Protein AF-A0A956KVX2-F1 (afdb_monomer)

Foldseek 3Di:
DDPWPFPPDPVVCVVVCCVVCVCLVVLADPDVPKDWDKDWTWTDDDLWIWIDIFTDIPNDTQPDPPPGTDTGSDDPVVVVVVVVVSVVVSSVSNVVDDDPDPDPDPDPDPPPPDPDPDDDPDDDDDVLLVVLVVLQVQLVVLQVVLVCQLVDDDDQDDDPPDDRDPDDSNVVSVVSNVVSVVSNVVSVVSVVVVVVVVVVVVPPPPPPPPPDDDDDDDDDDD

Structure (mmCIF, N/CA/C/O backbone):
data_AF-A0A956KVX2-F1
#
_entry.id   AF-A0A956KVX2-F1
#
loop_
_atom_site.group_PDB
_atom_site.id
_atom_site.type_symbol
_atom_site.label_atom_id
_atom_site.label_alt_id
_atom_site.label_comp_id
_atom_site.label_asym_id
_atom_site.label_entity_id
_atom_site.label_seq_id
_atom_site.pdbx_PDB_ins_code
_atom_site.Cartn_x
_atom_site.Cartn_y
_atom_site.Cartn_z
_atom_site.occupancy
_atom_site.B_iso_or_equiv
_atom_site.auth_seq_id
_atom_site.auth_comp_id
_atom_site.auth_asym_id
_atom_site.auth_atom_id
_atom_site.pdbx_PDB_model_num
ATOM 1 N N . MET A 1 1 ? 19.068 -19.370 -4.221 1.00 26.27 1 MET A N 1
ATOM 2 C CA . MET A 1 1 ? 18.718 -18.193 -3.394 1.00 26.27 1 MET A CA 1
ATOM 3 C C . MET A 1 1 ? 17.967 -17.215 -4.298 1.00 26.27 1 MET A C 1
ATOM 5 O O . MET A 1 1 ? 1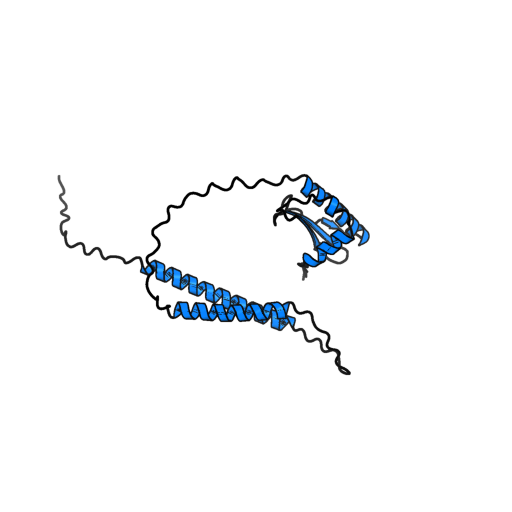8.599 -16.605 -5.148 1.00 26.27 1 MET A O 1
ATOM 9 N N . ARG A 1 2 ? 16.626 -17.160 -4.247 1.00 23.44 2 ARG A N 1
ATOM 10 C CA . ARG A 1 2 ? 15.837 -16.224 -5.073 1.00 23.44 2 ARG A CA 1
ATOM 11 C C . ARG A 1 2 ? 15.731 -14.899 -4.325 1.00 23.44 2 ARG A C 1
ATOM 13 O O . ARG A 1 2 ? 15.048 -14.824 -3.310 1.00 23.44 2 ARG A O 1
ATOM 20 N N . VAL A 1 3 ? 16.432 -13.879 -4.806 1.00 21.11 3 VAL A N 1
ATOM 21 C CA . VAL A 1 3 ? 16.272 -12.507 -4.319 1.00 21.11 3 VAL A CA 1
ATOM 22 C C . VAL A 1 3 ? 15.071 -11.915 -5.050 1.00 21.11 3 VAL A C 1
ATOM 24 O O . VAL A 1 3 ? 15.194 -11.411 -6.159 1.00 21.11 3 VAL A O 1
ATOM 27 N N . SER A 1 4 ? 13.890 -12.024 -4.445 1.00 23.20 4 SER A N 1
ATOM 28 C CA . SER A 1 4 ? 12.735 -11.224 -4.848 1.00 23.20 4 SER A CA 1
ATOM 29 C C . SER A 1 4 ? 12.954 -9.810 -4.306 1.00 23.20 4 SER A C 1
ATOM 31 O O . SER A 1 4 ? 12.847 -9.571 -3.105 1.00 23.20 4 SER A O 1
ATOM 33 N N . LYS A 1 5 ? 13.356 -8.878 -5.175 1.00 28.38 5 LYS A N 1
ATOM 34 C CA . LYS A 1 5 ? 13.262 -7.445 -4.881 1.00 28.38 5 LYS A CA 1
ATOM 35 C C . LYS A 1 5 ? 11.868 -6.991 -5.292 1.00 28.38 5 LYS A C 1
ATOM 37 O O . LYS A 1 5 ? 11.649 -6.639 -6.444 1.00 28.38 5 LYS A O 1
ATOM 42 N N . THR A 1 6 ? 10.933 -6.996 -4.353 1.00 34.12 6 THR A N 1
ATOM 43 C CA . THR A 1 6 ? 9.681 -6.256 -4.516 1.00 34.12 6 THR A CA 1
ATOM 44 C C . THR A 1 6 ? 10.021 -4.775 -4.369 1.00 34.12 6 THR A C 1
ATOM 46 O O . THR A 1 6 ? 10.309 -4.305 -3.268 1.00 34.12 6 THR A O 1
ATOM 49 N N . VAL A 1 7 ? 10.086 -4.042 -5.479 1.00 35.59 7 VAL A N 1
ATOM 50 C CA . VAL A 1 7 ? 10.262 -2.584 -5.454 1.00 35.59 7 VAL A CA 1
ATOM 51 C C . VAL A 1 7 ? 8.895 -1.973 -5.151 1.00 35.59 7 VAL A C 1
ATOM 53 O O . VAL A 1 7 ? 8.054 -1.833 -6.027 1.00 35.59 7 VAL A O 1
ATOM 56 N N . VAL A 1 8 ? 8.655 -1.683 -3.872 1.00 39.09 8 VAL A N 1
ATOM 57 C CA . VAL A 1 8 ? 7.405 -1.107 -3.352 1.00 39.09 8 VAL A CA 1
ATOM 58 C C . VAL A 1 8 ? 7.581 0.405 -3.207 1.00 39.09 8 VAL A C 1
ATOM 60 O O . VAL A 1 8 ? 7.759 0.908 -2.103 1.00 39.09 8 VAL A O 1
ATOM 63 N N . GLN A 1 9 ? 7.619 1.139 -4.318 1.00 42.28 9 GLN A N 1
ATOM 64 C CA . GLN A 1 9 ? 7.484 2.602 -4.289 1.00 42.28 9 GLN A CA 1
ATOM 65 C C . GLN A 1 9 ? 6.485 3.036 -5.370 1.00 42.28 9 GLN A C 1
ATOM 67 O O . GLN A 1 9 ? 6.898 3.313 -6.494 1.00 42.28 9 GLN A O 1
ATOM 72 N N . PRO A 1 10 ? 5.173 3.059 -5.062 1.00 43.44 10 PRO A N 1
ATOM 73 C CA . PRO A 1 10 ? 4.135 3.466 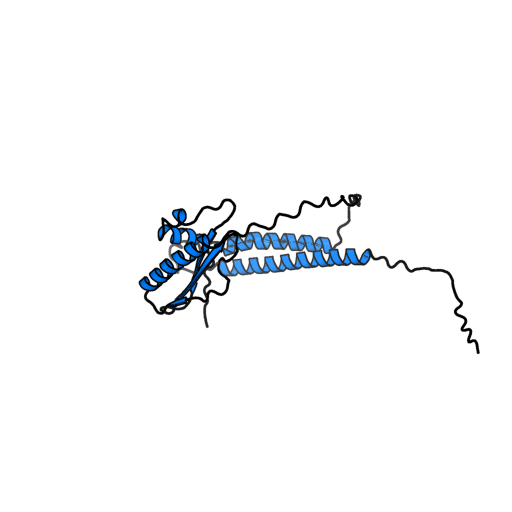-6.016 1.00 43.44 10 PRO A CA 1
ATOM 74 C C . PRO A 1 10 ? 4.292 4.926 -6.481 1.00 43.44 10 PRO A C 1
ATOM 76 O O . PRO A 1 10 ? 3.953 5.252 -7.615 1.00 43.44 10 PRO A O 1
ATOM 79 N N . GLU A 1 11 ? 4.901 5.782 -5.656 1.00 41.72 11 GLU A N 1
ATOM 80 C CA . GLU A 1 11 ? 5.115 7.208 -5.947 1.00 41.72 11 GLU A CA 1
ATOM 81 C C . GLU A 1 11 ? 6.092 7.458 -7.111 1.00 41.72 11 GLU A C 1
ATOM 83 O O . GLU A 1 11 ? 5.953 8.441 -7.834 1.00 41.72 11 GLU A O 1
ATOM 88 N N . LEU A 1 12 ? 7.049 6.551 -7.351 1.00 43.72 12 LEU A N 1
ATOM 89 C CA . LEU A 1 12 ? 8.013 6.671 -8.456 1.00 43.72 12 LEU A CA 1
ATOM 90 C C . LEU A 1 12 ? 7.426 6.272 -9.821 1.00 43.72 12 LEU A C 1
ATOM 92 O O . LEU A 1 12 ? 7.989 6.639 -10.850 1.00 43.72 12 LEU A O 1
ATOM 96 N N . TYR A 1 13 ? 6.306 5.542 -9.854 1.00 50.81 13 TYR A N 1
ATOM 97 C CA . TYR A 1 13 ? 5.732 4.999 -11.094 1.00 50.81 13 TYR A CA 1
ATOM 98 C C . TYR A 1 13 ? 4.555 5.798 -11.652 1.00 50.81 13 TYR A C 1
ATOM 100 O O . TYR A 1 13 ? 4.308 5.716 -12.856 1.00 50.81 13 TYR A O 1
ATOM 108 N N . ALA A 1 14 ? 3.877 6.609 -10.832 1.00 54.84 14 ALA A N 1
ATOM 109 C CA . ALA A 1 14 ? 2.831 7.512 -11.321 1.00 54.84 14 ALA A CA 1
ATOM 110 C C . ALA A 1 14 ? 3.366 8.442 -12.430 1.00 54.84 14 ALA A C 1
ATOM 112 O O . ALA A 1 14 ? 2.695 8.656 -13.437 1.00 54.84 14 ALA A O 1
ATOM 113 N N . GLY A 1 15 ? 4.615 8.905 -12.292 1.00 59.72 15 GLY A N 1
ATOM 114 C CA . GLY A 1 15 ? 5.295 9.703 -13.315 1.00 59.72 15 GLY A CA 1
ATOM 115 C C . GLY A 1 15 ? 5.615 8.924 -14.595 1.00 59.72 15 GLY A C 1
ATOM 116 O O . GLY A 1 15 ? 5.341 9.417 -15.681 1.00 59.72 15 GLY A O 1
ATOM 117 N N . TRP A 1 16 ? 6.134 7.695 -14.489 1.00 73.31 16 TRP A N 1
ATOM 118 C CA . TRP A 1 16 ? 6.576 6.919 -15.659 1.00 73.31 16 TRP A CA 1
ATOM 119 C C . TRP A 1 16 ? 5.420 6.495 -16.572 1.00 73.31 16 TRP A C 1
ATOM 121 O O . TRP A 1 16 ? 5.526 6.592 -17.794 1.00 73.31 16 TRP A O 1
ATOM 131 N N . VAL A 1 17 ? 4.299 6.048 -15.993 1.00 70.19 17 VAL A N 1
ATOM 132 C CA . VAL A 1 17 ? 3.120 5.675 -16.791 1.00 70.19 17 VAL A CA 1
ATOM 133 C C . VAL A 1 17 ? 2.556 6.904 -17.503 1.00 70.19 17 VAL A C 1
ATOM 135 O O . VAL A 1 17 ? 2.206 6.809 -18.676 1.00 70.19 17 VAL A O 1
ATOM 138 N N . HIS A 1 18 ? 2.519 8.058 -16.831 1.00 70.75 18 HIS A N 1
ATOM 139 C CA . HIS A 1 18 ? 2.050 9.309 -17.424 1.00 70.75 18 HIS A CA 1
ATOM 140 C C . HIS A 1 18 ? 2.995 9.833 -18.517 1.00 70.75 18 HIS A C 1
ATOM 142 O O . HIS A 1 18 ? 2.535 10.288 -19.557 1.00 70.75 18 HIS A O 1
ATOM 148 N N . GLU A 1 19 ? 4.312 9.715 -18.331 1.00 76.06 19 GLU A N 1
ATOM 149 C CA . GLU A 1 19 ? 5.314 10.109 -19.328 1.00 76.06 19 GLU A CA 1
ATOM 150 C C . GLU A 1 19 ? 5.229 9.247 -20.596 1.00 76.06 19 GLU A C 1
ATOM 152 O O . GLU A 1 19 ? 5.307 9.758 -21.712 1.00 76.06 19 GLU A O 1
ATOM 157 N N . ARG A 1 20 ? 5.025 7.935 -20.431 1.00 77.44 20 ARG A N 1
ATOM 158 C CA . ARG A 1 20 ? 4.925 6.986 -21.546 1.00 77.44 20 ARG A CA 1
ATOM 159 C C . ARG A 1 20 ? 3.556 7.014 -22.231 1.00 77.44 20 ARG A C 1
ATOM 161 O O . ARG A 1 20 ? 3.473 6.810 -23.438 1.00 77.44 20 ARG A O 1
ATOM 168 N N . ASN A 1 21 ? 2.496 7.276 -21.470 1.00 78.00 21 ASN A N 1
ATOM 169 C CA . ASN A 1 21 ? 1.118 7.349 -21.945 1.00 78.00 21 ASN A CA 1
ATOM 170 C C . ASN A 1 21 ? 0.475 8.676 -21.504 1.00 78.00 21 ASN A C 1
ATOM 172 O O . ASN A 1 21 ? -0.376 8.680 -20.611 1.00 78.00 21 ASN A O 1
ATOM 176 N N . PRO A 1 22 ? 0.827 9.812 -22.135 1.00 80.44 22 PRO A N 1
ATOM 177 C CA . PRO A 1 22 ? 0.327 11.128 -21.722 1.00 80.44 22 PRO A CA 1
ATOM 178 C C . PRO A 1 22 ? -1.198 11.250 -21.844 1.00 80.44 22 PRO A C 1
ATOM 180 O O . PRO A 1 22 ? -1.835 11.970 -21.081 1.00 80.44 22 PRO A O 1
ATOM 183 N N . THR A 1 23 ? -1.807 10.484 -22.751 1.00 82.75 23 THR A N 1
ATOM 184 C CA . THR A 1 23 ? -3.261 10.450 -22.967 1.00 82.75 23 THR A CA 1
ATOM 185 C C . THR A 1 23 ? -4.007 9.572 -21.961 1.00 82.75 23 THR A C 1
ATOM 187 O O . THR A 1 23 ? -5.235 9.494 -22.007 1.00 82.75 23 THR A O 1
ATOM 190 N N . ILE A 1 24 ? -3.316 8.901 -21.029 1.00 80.56 24 ILE A N 1
ATOM 191 C CA . ILE A 1 24 ? -3.977 7.998 -20.077 1.00 80.56 24 ILE A CA 1
ATOM 192 C C . ILE A 1 24 ? -4.950 8.744 -19.156 1.00 80.56 24 ILE A C 1
ATOM 194 O O . ILE A 1 24 ? -6.005 8.204 -18.830 1.00 80.56 24 ILE A O 1
ATOM 198 N N . GLY A 1 25 ? -4.642 10.001 -18.814 1.00 77.62 25 GLY A N 1
ATOM 199 C CA . GLY A 1 25 ? -5.525 10.867 -18.027 1.00 77.62 25 GLY A CA 1
ATOM 200 C C . GLY A 1 25 ? -6.819 11.225 -18.761 1.00 77.62 25 GLY A C 1
ATOM 201 O O . GLY A 1 25 ? -7.869 11.302 -18.143 1.00 77.62 25 GLY A O 1
ATOM 202 N N . GLU A 1 26 ? -6.781 11.353 -20.090 1.00 83.19 26 GLU A N 1
ATOM 203 C CA . GLU A 1 26 ? -7.987 11.571 -20.905 1.00 83.19 26 GLU A CA 1
ATOM 204 C C . GLU A 1 26 ? -8.827 10.293 -21.028 1.00 83.19 26 GLU A C 1
ATOM 206 O O . GLU A 1 26 ? -10.038 10.334 -21.252 1.00 83.19 26 GLU A O 1
ATOM 211 N N . ARG A 1 27 ? -8.177 9.128 -20.914 1.00 80.75 27 ARG A N 1
ATOM 212 C CA . ARG A 1 27 ? -8.821 7.824 -21.079 1.00 80.75 27 ARG A CA 1
ATOM 213 C C . ARG A 1 27 ? -9.436 7.293 -19.788 1.00 80.75 27 ARG A C 1
ATOM 215 O O . ARG A 1 27 ? -10.416 6.546 -19.877 1.00 80.75 27 ARG A O 1
ATOM 222 N N . LEU A 1 28 ? -8.889 7.632 -18.629 1.00 79.06 28 LEU A N 1
ATOM 223 C CA . LEU A 1 28 ? -9.437 7.234 -17.337 1.00 79.06 28 LEU A CA 1
ATOM 224 C C . LEU A 1 28 ? -10.449 8.288 -16.873 1.00 79.06 28 LEU A C 1
ATOM 226 O O . LEU A 1 28 ? -10.068 9.436 -16.670 1.00 79.06 28 LEU A O 1
ATOM 230 N N . PRO A 1 29 ? -11.738 7.940 -16.714 1.00 70.56 29 PRO A N 1
ATOM 231 C CA . PRO A 1 29 ? -12.708 8.898 -16.210 1.00 70.56 29 PRO A CA 1
ATOM 232 C C . PRO A 1 29 ? -12.352 9.272 -14.767 1.00 70.56 29 PRO A C 1
ATOM 234 O O . PRO A 1 29 ? -12.320 8.402 -13.894 1.00 70.56 29 PRO A O 1
ATOM 237 N N . GLU A 1 30 ? -12.121 10.562 -14.510 1.00 74.06 30 GLU A N 1
ATOM 238 C CA . GLU A 1 30 ? -12.069 11.084 -13.146 1.00 74.06 30 GLU A CA 1
ATOM 239 C C . GLU A 1 30 ? -13.435 10.854 -12.494 1.00 74.06 30 GLU A C 1
ATOM 241 O O . GLU A 1 30 ? -14.439 11.485 -12.834 1.00 74.06 30 GLU A O 1
ATOM 246 N N . LEU A 1 31 ? -13.488 9.891 -11.581 1.00 72.12 31 LEU A N 1
ATOM 247 C CA . LEU A 1 31 ? -14.678 9.584 -10.806 1.00 72.12 31 LEU A CA 1
ATOM 248 C C . LEU A 1 31 ? -14.524 10.286 -9.452 1.00 72.12 31 LEU A C 1
ATOM 250 O O . LEU A 1 31 ? -13.653 9.907 -8.670 1.00 72.12 31 LEU A O 1
ATOM 254 N N . PRO A 1 32 ? -15.312 11.337 -9.162 1.00 71.69 32 PRO A N 1
ATOM 255 C CA . PRO A 1 32 ? -15.149 12.103 -7.935 1.00 71.69 32 PRO A CA 1
ATOM 256 C C . PRO A 1 32 ? -15.346 11.202 -6.714 1.00 71.69 32 PRO A C 1
ATOM 258 O O . PRO A 1 32 ? -16.362 10.521 -6.592 1.00 71.69 32 PRO A O 1
ATOM 261 N N . GLY A 1 33 ? -14.363 11.213 -5.812 1.00 72.19 33 GLY A N 1
ATOM 262 C CA . GLY A 1 33 ? -14.351 10.364 -4.619 1.00 72.19 33 GLY A CA 1
ATOM 263 C C . GLY A 1 33 ? -13.835 8.942 -4.843 1.00 72.19 33 GLY A C 1
ATOM 264 O O . GLY A 1 33 ? -13.884 8.161 -3.897 1.00 72.19 33 GLY A O 1
ATOM 265 N N . HIS A 1 34 ? -13.335 8.624 -6.042 1.00 71.06 34 HIS A N 1
ATOM 266 C CA . HIS A 1 34 ? -12.742 7.329 -6.351 1.00 71.06 34 HIS A CA 1
ATOM 267 C C . HIS A 1 34 ? -11.307 7.477 -6.861 1.00 71.06 34 HIS A C 1
ATOM 269 O O . HIS A 1 34 ? -11.074 8.063 -7.919 1.00 71.06 34 HIS A O 1
ATOM 275 N N . GLU A 1 35 ? -10.341 6.916 -6.139 1.00 79.06 35 GLU A N 1
ATOM 276 C CA . GLU A 1 35 ? -8.947 6.883 -6.587 1.00 79.06 35 GLU A CA 1
ATOM 277 C C . GLU A 1 35 ? -8.733 5.670 -7.504 1.00 79.06 35 GLU A C 1
ATOM 279 O O . GLU A 1 35 ? -9.142 4.551 -7.184 1.00 79.06 35 GLU A O 1
ATOM 284 N N . GLN A 1 36 ? -8.119 5.886 -8.671 1.00 80.75 36 GLN A N 1
ATOM 285 C CA . GLN A 1 36 ? -7.845 4.833 -9.652 1.00 80.75 36 GLN A CA 1
ATOM 286 C C . GLN A 1 36 ? -6.382 4.845 -10.057 1.00 80.75 36 GLN A C 1
ATOM 288 O O . GLN A 1 36 ? -5.829 5.895 -10.381 1.00 80.75 36 GLN A O 1
ATOM 293 N N . TRP A 1 37 ? -5.763 3.668 -10.087 1.00 82.81 37 TRP A N 1
ATOM 294 C CA . TRP A 1 37 ? -4.395 3.520 -10.564 1.00 82.81 37 TRP A CA 1
ATOM 295 C C . TRP A 1 37 ? -4.151 2.139 -11.160 1.00 82.81 37 TRP A C 1
ATOM 297 O O . TRP A 1 37 ? -4.857 1.166 -10.895 1.00 82.81 37 TRP A O 1
ATOM 307 N N . ILE A 1 38 ? -3.112 2.057 -11.984 1.00 85.56 38 ILE A N 1
ATOM 308 C CA . ILE A 1 38 ? -2.635 0.807 -12.567 1.00 85.56 38 ILE A CA 1
ATOM 309 C C . ILE A 1 38 ? -1.298 0.494 -11.906 1.00 85.56 38 ILE A C 1
ATOM 311 O O . ILE A 1 38 ? -0.360 1.285 -11.971 1.00 85.56 38 ILE A O 1
ATOM 315 N N . SER A 1 39 ? -1.218 -0.658 -11.246 1.00 86.06 39 SER A N 1
ATOM 316 C CA . SER A 1 39 ? 0.016 -1.142 -10.633 1.00 86.06 39 SER A CA 1
ATOM 317 C C . SER A 1 39 ? 0.703 -2.113 -11.582 1.00 86.06 39 SER A C 1
ATOM 319 O O . SER A 1 39 ? 0.112 -3.115 -11.985 1.00 86.06 39 SER A O 1
ATOM 321 N N . VAL A 1 40 ? 1.950 -1.810 -11.937 1.00 88.62 40 VAL A N 1
ATOM 322 C CA . VAL A 1 40 ? 2.796 -2.656 -12.783 1.00 88.62 40 VAL A CA 1
ATOM 323 C C . VAL A 1 40 ? 3.935 -3.197 -11.929 1.00 88.62 40 VAL A C 1
ATOM 325 O O . VAL A 1 40 ? 4.774 -2.446 -11.437 1.00 88.62 40 VAL A O 1
ATOM 328 N N . VAL A 1 41 ? 3.973 -4.514 -11.749 1.00 88.94 41 VAL A N 1
ATOM 329 C CA . VAL A 1 41 ? 5.024 -5.210 -11.004 1.00 88.94 41 VAL A CA 1
ATOM 330 C C . VAL A 1 41 ? 5.837 -6.048 -11.977 1.00 88.94 41 VAL A C 1
ATOM 332 O O . VAL A 1 41 ? 5.324 -7.005 -12.554 1.00 88.94 41 VAL A O 1
ATOM 335 N N . ILE A 1 42 ? 7.114 -5.705 -12.129 1.00 89.38 42 ILE A N 1
ATOM 336 C CA . ILE A 1 42 ? 8.071 -6.458 -12.943 1.00 89.38 42 ILE A CA 1
ATOM 337 C C . ILE A 1 42 ? 8.996 -7.224 -11.995 1.00 89.38 42 ILE A C 1
ATOM 339 O O . ILE A 1 42 ? 9.701 -6.632 -11.178 1.00 89.38 42 ILE A O 1
ATOM 343 N N . GLY A 1 43 ? 8.975 -8.548 -12.085 1.00 88.94 43 GLY A N 1
ATOM 344 C CA . GLY A 1 43 ? 9.873 -9.452 -11.375 1.00 88.94 43 GLY A CA 1
ATOM 345 C C . GLY A 1 43 ? 10.645 -10.353 -12.337 1.00 88.94 43 GLY A C 1
ATOM 346 O O . GLY A 1 43 ? 10.528 -10.223 -13.552 1.00 88.94 43 GLY A O 1
ATOM 347 N N . GLY A 1 44 ? 11.415 -11.290 -11.780 1.00 88.44 44 GLY A N 1
ATOM 348 C CA . GLY A 1 44 ? 12.166 -12.286 -12.553 1.00 88.44 44 GLY A CA 1
ATOM 349 C C . GLY A 1 44 ? 13.681 -12.062 -12.572 1.00 88.44 44 GLY A C 1
ATOM 350 O O . GLY A 1 44 ? 14.224 -11.379 -11.698 1.00 88.44 44 GLY A O 1
ATOM 351 N N . SER A 1 45 ? 14.368 -12.692 -13.525 1.00 83.31 45 SER A N 1
ATOM 352 C CA . SER A 1 45 ? 15.814 -12.549 -13.758 1.00 83.31 45 SER A CA 1
ATOM 353 C C . SER A 1 45 ? 16.103 -11.948 -15.133 1.00 83.31 45 SER A C 1
ATOM 355 O O . SER A 1 45 ? 15.195 -11.711 -15.921 1.00 83.31 45 SER A O 1
ATOM 357 N N . VAL A 1 46 ? 17.376 -11.670 -15.423 1.00 79.12 46 VAL A N 1
ATOM 358 C CA . VAL A 1 46 ? 17.799 -11.168 -16.738 1.00 79.12 46 VAL A CA 1
ATOM 359 C C . VAL A 1 46 ? 17.333 -12.162 -17.814 1.00 79.12 46 VAL A C 1
ATOM 361 O O . VAL A 1 46 ? 17.694 -13.334 -17.734 1.00 79.12 46 VAL A O 1
ATOM 364 N N . TYR A 1 47 ? 16.518 -11.690 -18.764 1.00 76.38 47 TYR A N 1
ATOM 365 C CA . TYR A 1 47 ? 15.860 -12.474 -19.828 1.00 76.38 47 TYR A CA 1
ATOM 366 C C . TYR A 1 47 ? 14.746 -13.457 -19.406 1.00 76.38 47 TYR A C 1
ATOM 368 O O . TYR A 1 47 ? 14.248 -14.188 -20.253 1.00 76.38 47 TYR A O 1
ATOM 376 N N . ASP A 1 48 ? 14.313 -13.459 -18.143 1.00 84.88 48 ASP A N 1
ATOM 377 C CA . ASP A 1 48 ? 13.116 -14.184 -17.675 1.00 84.88 48 ASP A CA 1
ATOM 378 C C . ASP A 1 48 ? 12.275 -13.204 -16.860 1.00 84.88 48 ASP A C 1
ATOM 380 O O . ASP A 1 48 ? 12.345 -13.166 -15.626 1.00 84.88 48 ASP A O 1
ATOM 384 N N . TYR A 1 49 ? 11.563 -12.327 -17.569 1.00 86.38 49 TYR A N 1
ATOM 385 C CA . TYR A 1 49 ? 10.741 -11.299 -16.950 1.00 86.38 49 TYR A CA 1
ATOM 386 C C . TYR A 1 49 ? 9.366 -11.858 -16.611 1.00 86.38 49 TYR A C 1
ATOM 388 O O . TYR A 1 49 ? 8.756 -12.597 -17.378 1.00 86.38 49 TYR A O 1
ATOM 396 N N . ARG A 1 50 ? 8.843 -11.453 -15.457 1.00 91.06 50 ARG A N 1
ATOM 397 C CA . ARG A 1 50 ? 7.472 -11.737 -15.039 1.00 91.06 50 ARG A CA 1
ATOM 398 C C . ARG A 1 50 ? 6.769 -10.430 -14.772 1.00 91.06 50 ARG A C 1
ATOM 400 O O . ARG A 1 50 ? 7.123 -9.729 -13.825 1.00 91.06 50 ARG A O 1
ATOM 407 N N . VAL A 1 51 ? 5.790 -10.110 -15.600 1.00 90.38 51 VAL A N 1
ATOM 408 C CA . VAL A 1 51 ? 5.043 -8.859 -15.500 1.00 90.38 51 VAL A CA 1
ATOM 409 C C . VAL A 1 51 ? 3.659 -9.151 -14.954 1.00 90.38 51 VAL A C 1
ATOM 411 O O . VAL A 1 51 ? 2.962 -10.032 -15.448 1.00 90.38 51 VAL A O 1
ATOM 414 N N . ARG A 1 52 ? 3.250 -8.401 -13.935 1.00 91.25 52 ARG A N 1
ATOM 415 C CA . ARG A 1 52 ? 1.883 -8.416 -13.420 1.00 91.25 52 ARG A CA 1
ATOM 416 C C . ARG A 1 52 ? 1.333 -7.001 -13.438 1.00 91.25 52 ARG A C 1
ATOM 418 O O . ARG A 1 52 ? 1.915 -6.116 -12.815 1.00 91.25 52 ARG A O 1
ATOM 425 N N . ILE A 1 53 ? 0.225 -6.809 -14.142 1.00 90.31 53 ILE A N 1
ATOM 426 C CA . ILE A 1 53 ? -0.441 -5.515 -14.296 1.00 90.31 53 ILE A CA 1
ATOM 427 C C . ILE A 1 53 ? -1.818 -5.646 -13.674 1.00 90.31 53 ILE A C 1
ATOM 429 O O . ILE A 1 53 ? -2.620 -6.451 -14.126 1.00 90.31 53 ILE A O 1
ATOM 433 N N . THR A 1 54 ? -2.080 -4.869 -12.632 1.00 90.69 54 THR A N 1
ATOM 434 C CA . THR A 1 54 ? -3.345 -4.908 -11.896 1.00 90.69 54 THR A CA 1
ATOM 435 C C . THR A 1 54 ? -4.003 -3.541 -11.928 1.00 90.69 54 THR A C 1
ATOM 437 O O . THR A 1 54 ? -3.376 -2.545 -11.559 1.00 90.69 54 THR A O 1
ATOM 440 N N . ALA A 1 55 ? -5.271 -3.505 -12.327 1.00 89.94 55 ALA A N 1
ATOM 441 C CA . ALA A 1 55 ? -6.134 -2.344 -12.171 1.00 89.94 55 ALA A CA 1
ATOM 442 C C . ALA A 1 55 ? -6.607 -2.231 -10.714 1.00 89.94 55 ALA A C 1
ATOM 444 O O . ALA A 1 55 ? -7.082 -3.214 -10.145 1.00 89.94 55 ALA A O 1
ATOM 445 N N . VAL A 1 56 ? -6.498 -1.046 -10.116 1.00 87.56 56 VAL A N 1
ATOM 446 C CA . VAL A 1 56 ? -6.935 -0.780 -8.741 1.00 87.56 56 VAL A CA 1
ATOM 447 C C . VAL A 1 56 ? -7.899 0.403 -8.723 1.00 87.56 56 VAL A C 1
ATOM 449 O O . VAL A 1 56 ? -7.682 1.404 -9.409 1.00 87.56 56 VAL A O 1
ATOM 452 N N . ARG A 1 57 ? -8.975 0.270 -7.946 1.00 87.31 57 ARG A N 1
ATOM 453 C CA . ARG A 1 57 ? -9.970 1.309 -7.668 1.00 87.31 57 ARG A CA 1
ATOM 454 C C . ARG A 1 57 ? -10.317 1.261 -6.186 1.00 87.31 57 ARG A C 1
ATOM 456 O O . ARG A 1 57 ? -10.698 0.197 -5.708 1.00 87.31 57 ARG A O 1
ATOM 463 N N . ASP A 1 58 ? -10.209 2.388 -5.489 1.00 88.06 58 ASP A N 1
ATOM 464 C CA . ASP A 1 58 ? -10.532 2.506 -4.055 1.00 88.06 58 ASP A CA 1
ATOM 465 C C . ASP A 1 58 ? -9.821 1.443 -3.197 1.00 88.06 58 ASP A C 1
ATOM 467 O O . ASP A 1 58 ? -10.450 0.732 -2.413 1.00 88.06 58 ASP A O 1
ATOM 471 N N . ASP A 1 59 ? -8.515 1.260 -3.423 1.00 85.56 59 ASP A N 1
ATOM 472 C CA . ASP A 1 59 ? -7.676 0.220 -2.800 1.00 85.56 59 ASP A CA 1
ATOM 473 C C . ASP A 1 59 ? -8.074 -1.241 -3.110 1.00 85.56 59 ASP A C 1
ATOM 475 O O . ASP A 1 59 ? -7.455 -2.181 -2.602 1.00 85.56 59 ASP A O 1
ATOM 479 N N . ALA A 1 60 ? -9.060 -1.471 -3.982 1.00 87.06 60 ALA A N 1
ATOM 480 C CA . ALA A 1 60 ? -9.509 -2.798 -4.390 1.00 87.06 60 ALA A CA 1
ATOM 481 C C . ALA A 1 60 ? -9.060 -3.150 -5.817 1.00 87.06 60 ALA A C 1
ATOM 483 O O . ALA A 1 60 ? -9.138 -2.344 -6.745 1.00 87.06 60 ALA A O 1
ATOM 484 N N . VAL A 1 61 ? -8.609 -4.393 -6.014 1.00 88.62 61 VAL A N 1
ATOM 485 C CA . VAL A 1 61 ? -8.207 -4.897 -7.336 1.00 88.62 61 VAL A CA 1
ATOM 486 C C . VAL A 1 61 ? -9.441 -5.165 -8.197 1.00 88.62 61 VAL A C 1
ATOM 488 O O . VAL A 1 61 ? -10.336 -5.921 -7.816 1.00 88.62 61 VAL A O 1
ATOM 491 N N . VAL A 1 62 ? -9.469 -4.565 -9.385 1.00 88.12 62 VAL A N 1
ATOM 492 C CA . VAL A 1 62 ? -10.551 -4.684 -10.363 1.00 88.12 62 VAL A CA 1
ATOM 493 C C . VAL A 1 62 ? -10.217 -5.807 -11.348 1.00 88.12 62 VAL A C 1
ATOM 495 O O . VAL A 1 62 ? -9.256 -5.708 -12.108 1.00 88.12 62 VAL A O 1
ATOM 498 N N . GLY A 1 63 ? -11.018 -6.877 -11.349 1.00 81.19 63 GLY A N 1
ATOM 499 C CA . GLY A 1 63 ? -10.831 -8.031 -12.244 1.00 81.19 63 GLY A CA 1
ATOM 500 C C . GLY A 1 63 ? -10.293 -9.309 -11.587 1.00 81.19 63 GLY A C 1
ATOM 501 O O . GLY A 1 63 ? -10.009 -10.265 -12.297 1.00 81.19 63 GLY A O 1
ATOM 502 N N . GLY A 1 64 ? -10.215 -9.360 -10.251 1.00 75.00 64 GLY A N 1
ATOM 503 C CA . GLY A 1 64 ? -9.775 -10.543 -9.499 1.00 75.00 64 GLY A CA 1
ATOM 504 C C . GLY A 1 64 ? -8.288 -10.512 -9.127 1.00 75.00 64 GLY A C 1
ATOM 505 O O . GLY A 1 64 ? -7.487 -9.820 -9.745 1.00 75.00 64 GLY A O 1
ATOM 506 N N . LEU A 1 65 ? -7.926 -11.237 -8.064 1.00 68.50 65 LEU A N 1
ATOM 507 C CA . LEU A 1 65 ? -6.558 -11.278 -7.517 1.00 68.50 65 LEU A CA 1
ATOM 508 C C . LEU A 1 65 ? -5.654 -12.307 -8.218 1.00 68.50 65 LEU A C 1
ATOM 510 O O . LEU A 1 65 ? -4.441 -12.295 -8.003 1.00 68.50 65 LEU A O 1
ATOM 514 N N . ASP A 1 66 ? -6.243 -13.166 -9.052 1.00 68.69 66 ASP A N 1
ATOM 515 C CA . ASP A 1 66 ? -5.608 -14.366 -9.603 1.00 68.69 66 ASP A CA 1
ATOM 516 C C . ASP A 1 66 ? -4.994 -14.153 -10.996 1.00 68.69 66 ASP A C 1
ATOM 518 O O . ASP A 1 66 ? -4.716 -15.119 -11.704 1.00 68.69 66 ASP A O 1
ATOM 522 N N . GLU A 1 67 ? -4.756 -12.905 -11.412 1.00 76.44 67 GLU A N 1
ATOM 523 C CA . GLU A 1 67 ? -3.961 -12.655 -12.617 1.00 76.44 67 GLU A CA 1
ATOM 524 C C . GLU A 1 67 ? -2.509 -13.079 -12.360 1.00 76.44 67 GLU A C 1
ATOM 526 O O . GLU A 1 67 ? -1.705 -12.368 -11.740 1.00 76.44 67 GLU A O 1
ATOM 531 N N . GLU A 1 68 ? -2.193 -14.297 -12.805 1.00 85.88 68 GLU A N 1
ATOM 532 C CA . GLU A 1 68 ? -0.839 -14.828 -12.818 1.00 85.88 68 GLU A CA 1
ATOM 533 C C . GLU A 1 68 ? 0.079 -13.892 -13.607 1.00 85.88 68 GLU A C 1
ATOM 535 O O . GLU A 1 68 ? -0.296 -13.309 -14.624 1.00 85.88 68 GLU A O 1
ATOM 540 N N . ALA A 1 69 ? 1.311 -13.731 -13.124 1.00 87.62 69 ALA A N 1
ATOM 541 C CA . ALA A 1 69 ? 2.288 -12.908 -13.818 1.00 87.62 69 ALA A CA 1
ATOM 542 C C . ALA A 1 69 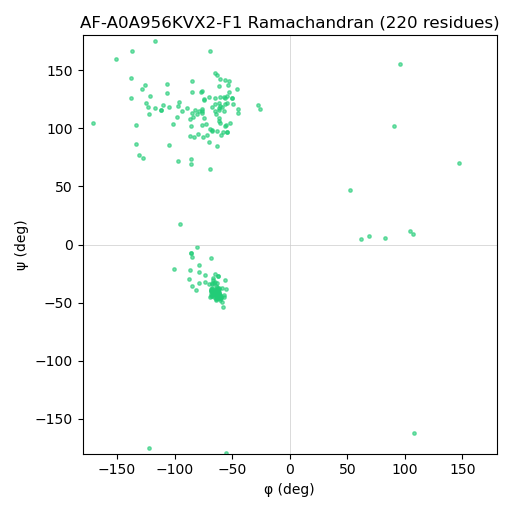? 2.628 -13.536 -15.177 1.00 87.62 69 ALA A C 1
ATOM 544 O O . ALA A 1 69 ? 3.074 -14.685 -15.236 1.00 87.62 69 ALA A O 1
ATOM 545 N N . THR A 1 70 ? 2.486 -12.761 -16.249 1.00 90.50 70 THR A N 1
ATOM 546 C CA . THR A 1 70 ? 2.851 -13.175 -17.602 1.00 90.50 70 THR A CA 1
ATOM 547 C C . THR A 1 70 ? 4.365 -13.330 -17.679 1.00 90.50 70 THR A C 1
ATOM 549 O O . THR A 1 70 ? 5.109 -12.369 -17.459 1.00 90.50 70 THR A O 1
ATOM 552 N N . ALA A 1 71 ? 4.826 -14.549 -17.961 1.00 90.25 71 ALA A N 1
ATOM 553 C CA . ALA A 1 71 ? 6.230 -14.818 -18.237 1.00 90.25 71 ALA A CA 1
ATOM 554 C C . ALA A 1 71 ? 6.580 -14.339 -19.654 1.00 90.25 71 ALA A C 1
ATOM 556 O O . ALA A 1 71 ? 5.856 -14.631 -20.605 1.00 90.25 71 ALA A O 1
ATOM 557 N N . CYS A 1 72 ? 7.680 -13.603 -19.784 1.00 86.81 72 CYS A N 1
ATOM 558 C CA . CYS A 1 72 ? 8.176 -13.057 -21.041 1.00 86.81 72 CYS A CA 1
ATOM 559 C C . CYS A 1 72 ? 9.681 -13.327 -21.137 1.00 86.81 72 CYS A C 1
ATOM 561 O O . CYS A 1 72 ? 10.493 -12.652 -20.498 1.00 86.81 72 CYS A O 1
ATOM 563 N N . GLU A 1 73 ? 10.049 -14.326 -21.937 1.00 89.12 73 GLU A N 1
ATOM 564 C CA . GLU A 1 73 ? 11.431 -14.575 -22.362 1.00 89.12 73 GLU A CA 1
ATOM 565 C C . GLU A 1 73 ? 11.726 -13.716 -23.596 1.00 89.12 73 GLU A C 1
ATOM 567 O O . GLU A 1 73 ? 11.772 -14.194 -24.728 1.00 89.12 73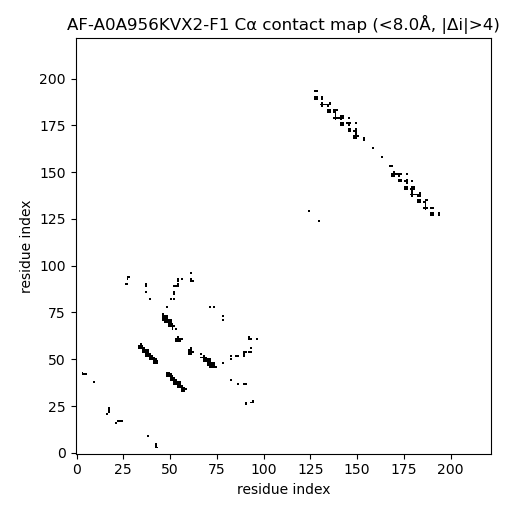 GLU A O 1
ATOM 572 N N . CYS A 1 74 ? 11.804 -12.406 -23.391 1.00 88.06 74 CYS A N 1
ATOM 573 C CA . CYS A 1 74 ? 11.737 -11.433 -24.472 1.00 88.06 74 CYS A CA 1
ATOM 574 C C . CYS A 1 74 ? 12.770 -10.312 -24.306 1.00 88.06 74 CYS A C 1
ATOM 576 O O . CYS A 1 74 ? 13.400 -10.173 -23.250 1.00 88.06 74 CYS A O 1
ATOM 578 N N . SER A 1 75 ? 12.982 -9.530 -25.369 1.00 91.62 75 SER A N 1
ATOM 579 C CA . SER A 1 75 ? 13.849 -8.353 -25.305 1.00 91.62 75 SER A CA 1
ATOM 580 C C . SER A 1 75 ? 13.212 -7.246 -24.453 1.00 91.62 75 SER A C 1
ATOM 582 O O . SER A 1 75 ? 12.023 -7.289 -24.138 1.00 91.62 75 SER A O 1
ATOM 584 N N . THR A 1 76 ? 13.989 -6.226 -24.080 1.00 88.75 76 THR A N 1
ATOM 585 C CA . THR A 1 76 ? 13.446 -5.064 -23.357 1.00 88.75 76 THR A CA 1
ATOM 586 C C . THR A 1 76 ? 12.347 -4.359 -24.157 1.00 88.75 76 THR A C 1
ATOM 588 O O . THR A 1 76 ? 11.361 -3.929 -23.567 1.00 88.75 76 THR A O 1
ATOM 591 N N . ASP A 1 77 ? 12.480 -4.266 -25.481 1.00 91.00 77 ASP A N 1
ATOM 592 C CA . ASP A 1 77 ? 11.480 -3.605 -26.327 1.00 91.00 77 ASP A CA 1
ATOM 593 C C . ASP A 1 77 ? 10.173 -4.409 -26.376 1.00 91.00 77 ASP A C 1
ATOM 595 O O . ASP A 1 77 ? 9.087 -3.841 -26.244 1.00 91.00 77 ASP A O 1
ATOM 599 N N . ASP A 1 78 ? 10.272 -5.738 -26.450 1.00 91.19 78 ASP A N 1
ATOM 600 C CA . ASP A 1 78 ? 9.112 -6.633 -26.390 1.00 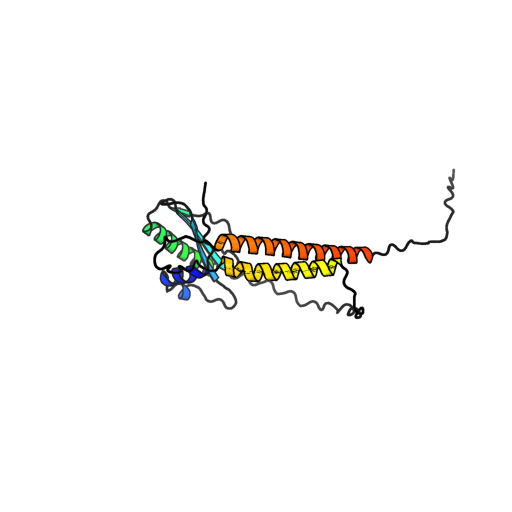91.19 78 ASP A CA 1
ATOM 601 C C . ASP A 1 78 ? 8.428 -6.580 -25.017 1.00 91.19 78 ASP A C 1
ATOM 603 O O . ASP A 1 78 ? 7.203 -6.515 -24.929 1.00 91.19 78 ASP A O 1
ATOM 607 N N . LEU A 1 79 ? 9.212 -6.562 -23.932 1.00 90.50 79 LEU A N 1
ATOM 608 C CA . LEU A 1 79 ? 8.708 -6.418 -22.565 1.00 90.50 79 LEU A CA 1
ATOM 609 C C . LEU A 1 79 ? 7.885 -5.137 -22.422 1.00 90.50 79 LEU A C 1
ATOM 611 O O . LEU A 1 79 ? 6.809 -5.135 -21.824 1.00 90.50 79 LEU A O 1
ATOM 615 N N . LEU A 1 80 ? 8.403 -4.042 -22.969 1.00 91.38 80 LEU A N 1
ATOM 616 C CA . LEU A 1 80 ? 7.737 -2.754 -22.955 1.00 91.38 80 LEU A CA 1
ATOM 617 C C . LEU A 1 80 ? 6.435 -2.778 -23.772 1.00 91.38 80 LEU A C 1
ATOM 619 O O . LEU A 1 80 ? 5.426 -2.271 -23.290 1.00 91.38 80 LEU A O 1
ATOM 623 N N . ALA A 1 81 ? 6.418 -3.435 -24.935 1.00 92.25 81 ALA A N 1
ATOM 624 C CA . ALA A 1 81 ? 5.198 -3.624 -25.722 1.00 92.25 81 ALA A CA 1
ATOM 625 C C . ALA A 1 81 ? 4.140 -4.466 -24.979 1.00 92.25 81 ALA A C 1
ATOM 627 O O . ALA A 1 81 ? 2.950 -4.150 -25.024 1.00 92.25 81 ALA A O 1
ATOM 628 N N . VAL A 1 82 ? 4.562 -5.504 -24.245 1.00 92.62 82 VAL A N 1
ATOM 629 C CA . VAL A 1 82 ? 3.676 -6.303 -23.377 1.00 92.62 82 VAL A CA 1
ATOM 630 C C . VAL A 1 82 ? 3.090 -5.448 -22.255 1.00 92.62 82 VAL A C 1
ATOM 632 O O . VAL A 1 82 ? 1.903 -5.572 -21.946 1.00 92.62 82 VAL A O 1
ATOM 635 N N . ILE A 1 83 ? 3.895 -4.565 -21.658 1.00 92.06 83 ILE A N 1
ATOM 636 C CA . ILE A 1 83 ? 3.422 -3.644 -20.622 1.00 92.06 83 ILE A CA 1
ATOM 637 C C . ILE A 1 83 ? 2.381 -2.677 -21.189 1.00 92.06 83 ILE A C 1
ATOM 639 O O . ILE A 1 83 ? 1.320 -2.534 -20.587 1.00 92.06 83 ILE A O 1
ATOM 643 N N . ASP A 1 84 ? 2.643 -2.068 -22.346 1.00 91.44 84 ASP A N 1
ATOM 644 C CA . ASP A 1 84 ? 1.716 -1.125 -22.980 1.00 91.44 84 ASP A CA 1
ATOM 645 C C . ASP A 1 84 ? 0.370 -1.801 -23.304 1.00 91.44 84 ASP A C 1
ATOM 647 O O . ASP A 1 84 ? -0.690 -1.305 -22.916 1.00 91.44 84 ASP A O 1
ATOM 651 N N . ALA A 1 85 ? 0.402 -3.002 -23.894 1.00 92.50 85 ALA A N 1
ATOM 652 C CA . ALA A 1 85 ? -0.804 -3.781 -24.174 1.00 92.50 85 ALA A CA 1
ATOM 653 C C . ALA A 1 85 ? -1.574 -4.165 -22.896 1.00 92.50 85 ALA A C 1
ATOM 655 O O . ALA A 1 85 ? -2.806 -4.135 -22.866 1.00 92.50 85 ALA A O 1
ATOM 656 N N . GLY A 1 86 ? -0.865 -4.518 -21.821 1.00 91.62 86 GLY A N 1
ATOM 657 C CA . GLY A 1 86 ? -1.489 -4.835 -20.539 1.00 91.62 86 GLY A CA 1
ATOM 658 C C . GLY A 1 86 ? -2.088 -3.610 -19.839 1.00 91.62 86 GLY A C 1
ATOM 659 O O . GLY A 1 86 ? -3.141 -3.727 -19.211 1.00 91.62 86 GLY A O 1
ATOM 660 N N . ILE A 1 87 ? -1.476 -2.429 -19.985 1.00 90.44 87 ILE A N 1
ATOM 661 C CA . ILE A 1 87 ? -2.039 -1.158 -19.507 1.00 90.44 87 ILE A CA 1
ATOM 662 C C . ILE A 1 87 ? -3.347 -0.859 -20.243 1.00 90.44 87 ILE A C 1
ATOM 664 O O . ILE A 1 87 ? -4.343 -0.556 -19.589 1.00 90.44 87 ILE A O 1
ATOM 668 N N . ASP A 1 88 ? -3.388 -1.009 -21.569 1.00 90.88 88 ASP A N 1
ATOM 669 C CA . ASP A 1 88 ? -4.615 -0.814 -22.351 1.00 90.88 88 ASP A CA 1
ATOM 670 C C . ASP A 1 88 ? -5.757 -1.727 -21.882 1.00 90.88 88 ASP A C 1
ATOM 672 O O . ASP A 1 88 ? -6.890 -1.272 -21.699 1.00 90.88 88 ASP A O 1
ATOM 676 N N . GLN A 1 89 ? -5.456 -2.999 -21.613 1.00 92.06 89 GLN A N 1
ATOM 677 C CA . GLN A 1 89 ? -6.430 -3.944 -21.063 1.00 92.06 89 GLN A CA 1
ATOM 678 C C . GLN A 1 89 ? -6.885 -3.564 -19.649 1.00 92.06 89 GLN A C 1
ATOM 680 O O . GLN A 1 89 ? -8.062 -3.715 -19.321 1.00 92.06 89 GLN A O 1
ATOM 685 N N . ALA A 1 90 ? -5.977 -3.080 -18.798 1.00 90.31 90 ALA A N 1
ATOM 686 C CA . ALA A 1 90 ? -6.312 -2.622 -17.452 1.00 90.31 90 ALA A CA 1
ATOM 687 C C . ALA A 1 90 ? -7.210 -1.372 -17.484 1.00 90.31 90 ALA A C 1
ATOM 689 O O . ALA A 1 90 ? -8.183 -1.301 -16.732 1.00 90.31 90 ALA A O 1
ATOM 690 N N . VAL A 1 91 ? -6.941 -0.423 -18.389 1.00 89.81 91 VAL A N 1
ATOM 691 C CA . VAL A 1 91 ? -7.800 0.750 -18.627 1.00 89.81 91 VAL A CA 1
ATOM 692 C C . VAL A 1 91 ? -9.190 0.311 -19.078 1.00 89.81 91 VAL A C 1
ATOM 694 O O . VAL A 1 91 ? -10.189 0.808 -18.556 1.00 89.81 91 VAL A O 1
ATOM 697 N N . GLU A 1 92 ? -9.278 -0.635 -20.014 1.00 90.88 92 GLU A N 1
ATOM 698 C CA . GLU A 1 92 ? -10.571 -1.123 -20.492 1.00 90.88 92 GLU A CA 1
ATOM 699 C C . GLU A 1 92 ? -11.354 -1.838 -19.384 1.00 90.88 92 GLU A C 1
ATOM 701 O O . GLU A 1 92 ? -12.542 -1.578 -19.215 1.00 90.88 92 GLU A O 1
ATOM 706 N N . ARG A 1 93 ? -10.687 -2.636 -18.540 1.00 89.62 93 ARG A N 1
ATOM 707 C CA . ARG A 1 93 ? -11.304 -3.257 -17.355 1.00 89.62 93 ARG A CA 1
ATOM 708 C C . ARG A 1 93 ? -11.828 -2.235 -16.352 1.00 89.62 93 ARG A C 1
ATOM 710 O O . ARG A 1 93 ? -12.921 -2.417 -15.806 1.00 89.62 93 ARG A O 1
ATOM 717 N N . LEU A 1 94 ? -11.074 -1.163 -16.102 1.00 89.06 94 LEU A N 1
ATOM 718 C CA . LEU A 1 94 ? -11.536 -0.061 -15.256 1.00 89.06 94 LEU A CA 1
ATOM 719 C C . LEU A 1 94 ? -12.789 0.581 -15.858 1.00 89.06 94 LEU A C 1
ATOM 721 O O . LEU A 1 94 ? -13.763 0.798 -15.142 1.00 89.06 94 LEU A O 1
ATOM 725 N N . ARG A 1 95 ? -12.823 0.821 -17.168 1.00 88.38 95 ARG A N 1
ATOM 726 C CA . ARG A 1 95 ? -13.999 1.398 -17.836 1.00 88.38 95 ARG A CA 1
ATOM 727 C C . ARG A 1 95 ? -15.214 0.474 -17.820 1.00 88.38 95 ARG A C 1
ATOM 729 O O . ARG A 1 95 ? -16.324 0.941 -17.581 1.00 88.38 95 ARG A O 1
ATOM 736 N N . SER A 1 96 ? -15.013 -0.817 -18.071 1.00 89.38 96 SER A N 1
ATOM 737 C CA . SER A 1 96 ? -16.100 -1.785 -18.213 1.00 89.38 96 SER A CA 1
ATOM 738 C C . SER A 1 96 ? -16.685 -2.235 -16.877 1.00 89.38 96 SER A C 1
ATOM 740 O O . SER A 1 96 ? -17.825 -2.692 -16.843 1.00 89.38 96 SER A O 1
ATOM 742 N N . THR A 1 97 ? -15.925 -2.143 -15.779 1.00 85.62 97 THR A N 1
ATOM 743 C CA . THR A 1 97 ? -16.392 -2.570 -14.454 1.00 85.62 97 THR A CA 1
ATOM 744 C C . THR A 1 97 ? -17.189 -1.447 -13.789 1.00 85.62 97 THR A C 1
ATOM 746 O O . THR A 1 97 ? -16.596 -0.422 -13.429 1.00 85.62 97 THR A O 1
ATOM 749 N N . PRO A 1 98 ? -18.507 -1.615 -13.567 1.00 81.25 98 PRO A N 1
ATOM 750 C CA . PRO A 1 98 ? -19.314 -0.610 -12.890 1.00 81.25 98 PRO A CA 1
ATOM 751 C C . PRO A 1 98 ? -18.788 -0.364 -11.476 1.00 81.25 98 PRO A C 1
ATOM 753 O O . PRO A 1 98 ? -18.382 -1.299 -10.783 1.00 81.25 98 PRO A O 1
ATOM 756 N N . VAL A 1 99 ? -18.815 0.890 -11.027 1.00 79.62 99 VAL A N 1
ATOM 757 C CA . VAL A 1 99 ? -18.606 1.194 -9.609 1.00 79.62 99 VAL A CA 1
ATOM 758 C C . VAL A 1 99 ? -19.772 0.569 -8.854 1.00 79.62 99 VAL A C 1
ATOM 760 O O . VAL A 1 99 ? -20.926 0.948 -9.063 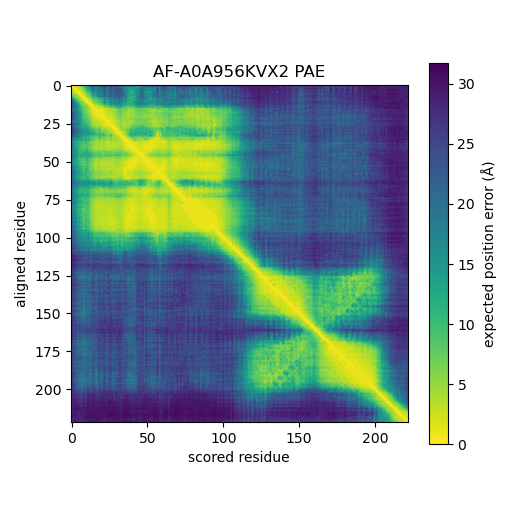1.00 79.62 99 VAL A O 1
ATOM 763 N N . ALA A 1 100 ? -19.485 -0.423 -8.012 1.00 77.12 100 ALA A N 1
ATOM 764 C CA . ALA A 1 100 ? -20.488 -0.958 -7.112 1.00 77.12 100 ALA A CA 1
ATOM 765 C C . ALA A 1 100 ? -20.926 0.190 -6.200 1.00 77.12 100 ALA A C 1
ATOM 767 O O . ALA A 1 100 ? -20.148 0.647 -5.363 1.00 77.12 100 ALA A O 1
ATOM 768 N N . MET A 1 101 ? -22.148 0.693 -6.395 1.00 74.31 101 MET A N 1
ATOM 769 C CA . MET A 1 101 ? -22.703 1.682 -5.481 1.00 74.31 101 MET A CA 1
ATOM 770 C C . MET A 1 101 ? -22.670 1.069 -4.081 1.00 74.31 101 MET A C 1
ATOM 772 O O . MET A 1 101 ? -23.181 -0.047 -3.912 1.00 74.31 101 MET A O 1
ATOM 776 N N . PRO A 1 102 ? -22.065 1.746 -3.090 1.00 72.94 102 PRO A N 1
ATOM 777 C CA . PRO A 1 102 ? -22.095 1.246 -1.731 1.00 72.94 102 PRO A CA 1
ATOM 778 C C . PRO A 1 102 ? -23.560 1.001 -1.350 1.00 72.94 102 PRO A C 1
ATOM 780 O O . PRO A 1 102 ? -24.423 1.816 -1.703 1.00 72.94 102 PRO A O 1
ATOM 783 N N . PRO A 1 103 ? -23.872 -0.125 -0.680 1.00 77.69 103 PRO A N 1
ATOM 784 C CA . PRO A 1 103 ? -25.224 -0.356 -0.200 1.00 77.69 103 PRO A CA 1
ATOM 785 C C . PRO A 1 103 ? -25.652 0.868 0.616 1.00 77.69 103 PRO A C 1
ATOM 787 O O . PRO A 1 103 ? -24.808 1.439 1.317 1.00 77.69 103 PRO A O 1
ATOM 790 N N . PRO A 1 104 ? -26.921 1.307 0.505 1.00 79.31 104 PRO A N 1
ATOM 791 C CA . PRO A 1 104 ? -27.389 2.488 1.212 1.00 79.31 104 PRO A CA 1
ATOM 792 C C . PRO A 1 104 ? -26.986 2.365 2.679 1.00 79.31 104 PRO A C 1
ATOM 794 O O . PRO A 1 104 ? -27.310 1.368 3.330 1.00 79.31 104 PRO A O 1
ATOM 797 N N . SER A 1 105 ? -26.205 3.343 3.154 1.00 77.75 105 SER A N 1
ATOM 798 C CA . SER A 1 105 ? -25.741 3.376 4.538 1.00 77.75 105 SER A CA 1
ATOM 799 C C . SER A 1 105 ? -26.963 3.180 5.435 1.00 77.75 105 SER A C 1
ATOM 801 O O . SER A 1 105 ? -27.954 3.893 5.236 1.00 77.75 105 SER A O 1
ATOM 803 N N . PRO A 1 106 ? -26.958 2.196 6.354 1.00 80.00 106 PRO A N 1
ATOM 804 C CA . PRO A 1 106 ? -28.109 1.949 7.204 1.00 80.00 106 PRO A CA 1
ATOM 805 C C . PRO A 1 106 ? -28.464 3.254 7.908 1.00 80.00 106 PRO A C 1
ATOM 807 O O . PRO A 1 106 ? -27.587 3.895 8.493 1.00 80.00 106 PRO A O 1
ATOM 810 N N . GLU A 1 107 ? -29.737 3.652 7.817 1.00 78.81 107 GLU A N 1
ATOM 811 C CA . GLU A 1 107 ? -30.224 4.866 8.467 1.00 78.81 107 GLU A CA 1
ATOM 812 C C . GLU A 1 107 ? -29.706 4.900 9.907 1.00 78.81 107 GLU A C 1
ATOM 814 O O . GLU A 1 107 ? -29.749 3.862 10.586 1.00 78.81 107 GLU A O 1
ATOM 819 N N . PRO A 1 108 ? -29.171 6.045 10.371 1.00 71.19 108 PRO A N 1
ATOM 820 C CA . PRO A 1 108 ? -28.600 6.150 11.699 1.00 71.19 108 PRO A CA 1
ATOM 821 C C . PRO A 1 108 ? -29.665 5.745 12.712 1.00 71.19 108 PRO A C 1
ATOM 823 O O . PRO A 1 108 ? -30.578 6.506 13.033 1.00 71.19 108 PRO A O 1
ATOM 826 N N . ARG A 1 109 ? -29.559 4.514 13.221 1.00 68.38 109 ARG A N 1
ATOM 827 C CA . ARG A 1 109 ? -30.387 4.071 14.332 1.00 68.38 109 ARG A CA 1
ATOM 828 C C . ARG A 1 109 ? -30.038 4.997 15.476 1.00 68.38 109 ARG A C 1
ATOM 830 O O . ARG A 1 109 ? -28.887 5.034 15.910 1.00 68.38 109 ARG A O 1
ATOM 837 N N . VAL A 1 110 ? -31.028 5.750 15.941 1.00 66.75 110 VAL A N 1
ATOM 838 C CA . VAL A 1 110 ? -30.921 6.539 17.161 1.00 66.75 110 VAL A CA 1
ATOM 839 C C . VAL A 1 110 ? -30.634 5.548 18.281 1.00 66.75 110 VAL A C 1
ATOM 841 O O . VAL A 1 110 ? -31.533 4.916 18.830 1.00 66.75 110 VAL A O 1
ATOM 844 N N . VAL A 1 111 ? -29.352 5.351 18.586 1.00 60.59 111 VAL A N 1
ATOM 845 C CA . VAL A 1 111 ? -28.933 4.671 19.801 1.00 60.59 111 VAL A CA 1
ATOM 846 C C . VAL A 1 111 ? -29.347 5.621 20.906 1.00 60.59 111 VAL A C 1
ATOM 848 O O . VAL A 1 111 ? -28.684 6.630 21.145 1.00 60.59 111 VAL A O 1
ATOM 851 N N . THR A 1 112 ? -30.497 5.343 21.522 1.00 63.00 112 THR A N 1
ATOM 852 C CA . THR A 1 112 ? -30.950 6.017 22.738 1.00 63.00 112 THR A CA 1
ATOM 853 C C . THR A 1 112 ? -29.753 6.090 23.667 1.00 63.00 112 THR A C 1
ATOM 855 O O . THR A 1 112 ? -29.229 5.048 24.065 1.00 63.00 112 THR A O 1
ATOM 858 N N . ALA A 1 113 ? -29.263 7.305 23.918 1.00 61.00 113 ALA A N 1
ATOM 859 C CA . ALA A 1 113 ? -28.055 7.533 24.688 1.00 61.00 113 ALA A CA 1
ATOM 860 C C . ALA A 1 113 ? -28.215 6.848 26.047 1.00 61.00 113 ALA A C 1
ATOM 862 O O . ALA A 1 113 ? -28.927 7.332 26.929 1.00 61.00 113 ALA A O 1
ATOM 863 N N . GLY A 1 114 ? -27.577 5.686 26.200 1.00 57.94 114 GLY A N 1
ATOM 864 C CA . GLY A 1 114 ? -27.442 5.038 27.490 1.00 57.94 114 GLY A CA 1
ATOM 865 C C . GLY A 1 114 ? -26.846 6.059 28.449 1.00 57.94 114 GLY A C 1
ATOM 866 O O . GLY A 1 114 ? -25.894 6.755 28.090 1.00 57.94 114 GLY A O 1
ATOM 867 N N . ARG A 1 115 ? -27.472 6.192 29.625 1.00 56.47 115 ARG A N 1
ATOM 868 C CA . ARG A 1 115 ? -27.092 7.092 30.725 1.00 56.47 115 ARG A CA 1
ATOM 869 C C . ARG A 1 115 ? -25.598 7.413 30.692 1.00 56.47 115 ARG A C 1
ATOM 871 O O . ARG A 1 115 ? -24.767 6.522 30.863 1.00 56.47 115 ARG A O 1
ATOM 878 N N . LYS A 1 116 ? -25.285 8.696 30.493 1.00 52.38 116 LYS A N 1
ATOM 879 C CA . LYS A 1 116 ? -23.937 9.256 30.613 1.00 52.38 116 LYS A CA 1
ATOM 880 C C . LYS A 1 116 ? -23.317 8.695 31.899 1.00 52.38 116 LYS A C 1
ATOM 882 O O . LYS A 1 116 ? -23.896 8.937 32.960 1.00 52.38 116 LYS A O 1
ATOM 887 N N . PRO A 1 117 ? -22.221 7.917 31.836 1.00 58.44 117 PRO A N 1
ATOM 888 C CA . PRO A 1 117 ? -21.609 7.388 33.039 1.00 58.44 117 PRO A CA 1
ATOM 889 C C . PRO A 1 117 ? -21.217 8.578 33.905 1.00 58.44 117 PRO A C 1
ATOM 891 O O . PRO A 1 117 ? -20.461 9.460 33.489 1.00 58.44 117 PRO A O 1
ATOM 894 N N . GLU A 1 118 ? -21.824 8.625 35.081 1.00 64.06 118 GLU A N 1
ATOM 895 C CA . GLU A 1 118 ? -21.549 9.595 36.123 1.00 64.06 118 GLU A CA 1
ATOM 896 C C . GLU A 1 118 ? -20.034 9.631 36.339 1.00 64.06 118 GLU A C 1
ATOM 898 O O . GLU A 1 118 ? -19.384 8.584 36.442 1.00 64.06 118 GLU A O 1
ATOM 903 N N . ARG A 1 119 ? -19.449 10.833 36.258 1.00 51.56 119 ARG A N 1
ATOM 904 C CA . ARG A 1 119 ? -17.998 11.043 36.292 1.00 51.56 119 ARG A CA 1
ATOM 905 C C . ARG A 1 119 ? -17.447 10.466 37.595 1.00 51.56 119 ARG A C 1
ATOM 907 O O . ARG A 1 119 ? -17.461 11.125 38.627 1.00 51.56 119 ARG A O 1
ATOM 914 N N . ALA A 1 120 ? -16.943 9.237 37.530 1.00 57.12 120 ALA A N 1
ATOM 915 C CA . ALA A 1 120 ? -16.136 8.665 38.590 1.00 57.12 120 ALA A CA 1
ATOM 916 C C . ALA A 1 120 ? -14.946 9.609 38.814 1.00 57.12 120 ALA A C 1
ATOM 918 O O . ALA A 1 120 ? -14.273 9.967 37.845 1.00 57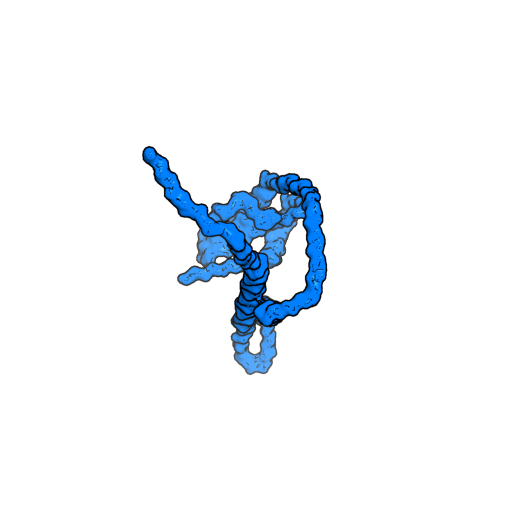.12 120 ALA A O 1
ATOM 919 N N . GLY A 1 121 ? -14.742 10.038 40.062 1.00 62.97 121 GLY A N 1
ATOM 920 C CA . GLY A 1 121 ? -13.689 10.973 40.465 1.00 62.97 121 GLY A CA 1
ATOM 921 C C . GLY A 1 121 ? -12.270 10.530 40.068 1.00 62.97 121 GLY A C 1
ATOM 922 O O . GLY A 1 121 ? -12.102 9.479 39.445 1.00 62.97 121 GLY A O 1
ATOM 923 N N . PRO A 1 122 ? -11.231 11.316 40.411 1.00 64.06 122 PRO A N 1
ATOM 924 C CA . PRO A 1 122 ? -9.856 11.099 39.956 1.00 64.06 122 PRO A CA 1
ATOM 925 C C . PRO A 1 122 ? -9.406 9.658 40.224 1.00 64.06 122 PRO A C 1
ATOM 927 O O . PRO A 1 122 ? -9.141 9.258 41.359 1.00 64.06 122 PRO A O 1
ATOM 930 N N . ARG A 1 123 ? -9.361 8.848 39.161 1.00 63.06 123 ARG A N 1
ATOM 931 C CA . ARG A 1 123 ? -8.955 7.448 39.248 1.00 63.06 123 ARG A CA 1
ATOM 932 C C . ARG A 1 123 ? -7.444 7.416 39.387 1.00 63.06 123 ARG A C 1
ATOM 934 O O . ARG A 1 123 ? -6.730 7.826 38.477 1.00 63.06 123 ARG A O 1
ATOM 941 N N . ARG A 1 124 ? -6.961 6.901 40.517 1.00 75.81 124 ARG A N 1
ATOM 942 C CA . ARG A 1 124 ? -5.548 6.553 40.664 1.00 75.81 124 ARG A CA 1
ATOM 943 C C . ARG A 1 124 ? -5.221 5.481 39.620 1.00 75.81 124 ARG A C 1
ATOM 945 O O . ARG A 1 124 ? -5.887 4.444 39.556 1.00 75.81 124 ARG A O 1
ATOM 952 N N . LEU A 1 125 ? -4.258 5.778 38.752 1.00 69.81 125 LEU A N 1
ATOM 953 C CA . LEU A 1 125 ? -3.728 4.823 37.782 1.00 69.81 125 LEU A CA 1
ATOM 954 C C . LEU A 1 125 ? -3.117 3.645 38.547 1.00 69.81 125 LEU A C 1
ATOM 956 O O . LEU A 1 125 ? -2.441 3.849 39.556 1.00 69.81 125 LEU A O 1
ATOM 960 N N . SER A 1 126 ? -3.384 2.418 38.093 1.00 79.31 126 SER A N 1
ATOM 961 C CA . SER A 1 126 ? -2.667 1.256 38.618 1.00 79.31 126 SER A CA 1
ATOM 962 C C . SER A 1 126 ? -1.190 1.395 38.219 1.00 79.31 126 SER A C 1
ATOM 964 O O . SER A 1 126 ? -0.898 1.941 37.150 1.00 79.31 126 SER A O 1
ATOM 966 N N . PRO A 1 127 ? -0.238 0.920 39.038 1.00 81.94 127 PRO A N 1
ATOM 967 C CA . PRO A 1 127 ? 1.181 0.946 38.680 1.00 81.94 127 PRO A CA 1
ATOM 968 C C . PRO A 1 127 ? 1.460 0.228 37.345 1.00 81.94 127 PRO A C 1
ATOM 970 O O . PRO A 1 127 ? 2.324 0.659 36.586 1.00 81.94 127 PRO A O 1
ATOM 973 N N . VAL A 1 128 ? 0.658 -0.788 37.005 1.00 78.62 128 VAL A N 1
ATOM 974 C CA . VAL A 1 128 ? 0.692 -1.487 35.708 1.00 78.62 128 VAL A CA 1
ATOM 975 C C . VAL A 1 128 ? 0.270 -0.568 34.554 1.00 78.62 128 VAL A C 1
ATOM 977 O O . VAL A 1 128 ? 0.970 -0.491 33.545 1.00 78.62 128 VAL A O 1
ATOM 980 N N . ALA A 1 129 ? -0.815 0.202 34.713 1.00 70.38 129 ALA A N 1
ATOM 981 C CA . ALA A 1 129 ? -1.229 1.192 33.716 1.00 70.38 129 ALA A CA 1
ATOM 982 C C . ALA A 1 129 ? -0.175 2.300 33.530 1.00 70.38 129 ALA A C 1
ATOM 984 O O . ALA A 1 129 ? 0.066 2.741 32.408 1.00 70.38 129 ALA A O 1
ATOM 985 N N . GLY A 1 130 ? 0.495 2.711 34.613 1.00 79.38 130 GLY A N 1
ATOM 986 C CA . GLY A 1 130 ? 1.621 3.646 34.549 1.00 79.38 130 GLY A CA 1
ATOM 987 C C . GLY A 1 130 ? 2.796 3.102 33.728 1.00 79.38 130 GLY A C 1
ATOM 988 O O . GLY A 1 130 ? 3.320 3.809 32.866 1.00 79.38 130 GLY A O 1
ATOM 989 N N . ALA A 1 131 ? 3.164 1.832 33.931 1.00 76.25 131 ALA A N 1
ATOM 990 C CA . ALA A 1 131 ? 4.211 1.168 33.153 1.00 76.25 131 ALA A CA 1
ATOM 991 C C . ALA A 1 131 ? 3.848 1.051 31.660 1.00 76.25 131 ALA A C 1
ATOM 993 O O . ALA A 1 131 ? 4.698 1.295 30.803 1.00 76.25 131 ALA A O 1
ATOM 994 N N . GLY A 1 132 ? 2.582 0.756 31.344 1.00 68.12 132 GLY A N 1
ATOM 995 C CA . GLY A 1 132 ? 2.084 0.706 29.965 1.00 68.12 132 GLY A CA 1
ATOM 996 C C . GLY A 1 132 ? 2.203 2.048 29.233 1.00 68.12 132 GLY A C 1
ATOM 997 O O . GLY A 1 132 ? 2.701 2.093 28.108 1.00 68.12 132 GLY A O 1
ATOM 998 N N . ILE A 1 133 ? 1.827 3.153 29.890 1.00 74.75 133 ILE A N 1
ATOM 999 C CA . ILE A 1 133 ? 1.973 4.511 29.332 1.00 74.75 133 ILE A CA 1
ATOM 1000 C C . ILE A 1 133 ? 3.454 4.854 29.113 1.00 74.75 133 ILE A C 1
ATOM 1002 O O . ILE A 1 133 ? 3.811 5.387 28.063 1.00 74.75 133 ILE A O 1
ATOM 1006 N N . GLY A 1 134 ? 4.321 4.513 30.073 1.00 75.94 134 GLY A N 1
ATOM 1007 C CA . GLY A 1 134 ? 5.765 4.734 29.957 1.00 75.94 134 GLY A CA 1
ATOM 1008 C C . GLY A 1 134 ? 6.384 4.002 28.762 1.00 75.94 134 GLY A C 1
ATOM 1009 O O . GLY A 1 134 ? 7.117 4.607 27.981 1.00 75.94 134 GLY A O 1
ATOM 1010 N N . LEU A 1 135 ? 6.037 2.726 28.570 1.00 71.38 135 LEU A N 1
ATOM 1011 C CA . LEU A 1 135 ? 6.496 1.923 27.431 1.00 71.38 135 LEU A CA 1
ATOM 1012 C C . LEU A 1 135 ? 5.987 2.458 26.090 1.00 71.38 135 LEU A C 1
ATOM 1014 O O . LEU A 1 135 ? 6.755 2.516 25.130 1.00 71.38 135 LEU A O 1
ATOM 1018 N N . MET A 1 136 ? 4.726 2.894 26.022 1.00 69.25 136 MET A N 1
ATOM 1019 C CA . MET A 1 136 ? 4.181 3.507 24.810 1.00 69.25 136 MET A CA 1
ATOM 1020 C C . MET A 1 136 ? 4.917 4.787 24.429 1.00 69.25 136 MET A C 1
ATOM 1022 O O . MET A 1 136 ? 5.269 4.938 23.262 1.00 69.25 136 MET A O 1
ATOM 1026 N N . ALA A 1 137 ? 5.170 5.676 25.396 1.00 76.31 137 ALA A N 1
ATOM 1027 C CA . ALA A 1 137 ? 5.893 6.923 25.162 1.00 76.31 137 ALA A CA 1
ATOM 1028 C C . ALA A 1 137 ? 7.333 6.667 24.687 1.00 76.31 137 ALA A C 1
ATOM 1030 O O . ALA A 1 137 ? 7.822 7.335 23.778 1.00 76.31 137 ALA A O 1
ATOM 1031 N N . LEU A 1 138 ? 8.005 5.665 25.260 1.00 72.94 138 LEU A N 1
ATOM 1032 C CA . LEU A 1 138 ? 9.352 5.284 24.839 1.00 72.94 138 LEU A CA 1
ATOM 1033 C C . LEU A 1 138 ? 9.352 4.677 23.421 1.00 72.94 138 LEU A C 1
ATOM 1035 O O . LEU A 1 138 ? 10.219 4.993 22.606 1.00 72.94 138 LEU A O 1
ATOM 1039 N N . GLY A 1 139 ? 8.344 3.858 23.102 1.00 67.81 139 GLY A N 1
ATOM 1040 C CA . GLY A 1 139 ? 8.153 3.258 21.781 1.00 67.81 139 GLY A CA 1
ATOM 1041 C C . GLY A 1 139 ? 7.881 4.288 20.680 1.00 67.81 139 GLY A C 1
ATOM 1042 O O . GLY A 1 139 ? 8.510 4.228 19.625 1.00 67.81 139 GLY A O 1
ATOM 1043 N N . THR A 1 140 ? 7.011 5.279 20.917 1.00 73.38 140 THR A N 1
ATOM 1044 C CA . THR A 1 140 ? 6.729 6.344 19.934 1.00 73.38 140 THR A CA 1
ATOM 1045 C C . THR A 1 140 ? 7.944 7.217 19.650 1.00 73.38 140 THR A C 1
ATOM 1047 O O . THR A 1 140 ? 8.155 7.594 18.496 1.00 73.38 140 THR A O 1
ATOM 1050 N N . VAL A 1 141 ? 8.793 7.489 20.646 1.00 76.69 141 VAL A N 1
ATOM 1051 C CA . VAL A 1 141 ? 10.073 8.184 20.419 1.00 76.69 141 VAL A CA 1
ATOM 1052 C C . VAL A 1 141 ? 11.007 7.329 19.553 1.00 76.69 141 VAL A C 1
ATOM 1054 O O . VAL A 1 141 ? 11.590 7.833 18.596 1.00 76.69 141 VAL A O 1
ATOM 1057 N N . GLY A 1 142 ? 11.093 6.020 19.809 1.00 67.19 142 GLY A N 1
ATOM 1058 C CA . GLY A 1 142 ? 11.903 5.104 18.999 1.00 67.19 142 GLY A CA 1
ATOM 1059 C C . GLY A 1 142 ? 11.455 5.027 17.535 1.00 67.19 142 GLY A C 1
ATOM 1060 O O . GLY A 1 142 ? 12.282 5.119 16.629 1.00 67.19 142 GLY A O 1
ATOM 1061 N N . VAL A 1 143 ? 10.146 4.920 17.291 1.00 67.12 143 VAL A N 1
ATOM 1062 C CA . VAL A 1 143 ? 9.574 4.858 15.934 1.00 67.12 143 VAL A CA 1
ATOM 1063 C C . VAL A 1 143 ? 9.740 6.189 15.194 1.00 67.12 143 VAL A C 1
ATOM 1065 O O . VAL A 1 143 ? 10.164 6.197 14.038 1.00 67.12 143 VAL A O 1
ATOM 1068 N N . SER A 1 144 ? 9.467 7.315 15.861 1.00 72.50 144 SER A N 1
ATOM 1069 C CA . SER A 1 144 ? 9.555 8.645 15.241 1.00 72.50 144 SER A CA 1
ATOM 1070 C C . SER A 1 144 ? 10.984 9.045 14.868 1.00 72.50 144 SER A C 1
ATOM 1072 O O . SER A 1 144 ? 11.169 9.721 13.862 1.00 72.50 144 SER A O 1
ATOM 1074 N N . VAL A 1 145 ? 12.002 8.587 15.607 1.00 73.81 145 VAL A N 1
ATOM 1075 C CA . VAL A 1 145 ? 13.419 8.795 15.252 1.00 73.81 145 VAL A CA 1
ATOM 1076 C C . VAL A 1 145 ? 13.925 7.733 14.262 1.00 73.81 145 VAL A C 1
ATOM 1078 O O . VAL A 1 145 ? 14.717 8.043 13.372 1.00 73.81 145 VAL A O 1
ATOM 1081 N N . GLY A 1 146 ? 13.470 6.482 14.380 1.00 64.56 146 GLY A N 1
ATOM 1082 C CA . GLY A 1 146 ? 13.944 5.354 13.570 1.00 64.56 146 GLY A CA 1
ATOM 1083 C C . GLY A 1 146 ? 13.528 5.419 12.099 1.00 64.56 146 GLY A C 1
ATOM 1084 O O . GLY A 1 146 ? 14.369 5.224 11.222 1.00 64.56 146 GLY A O 1
ATOM 1085 N N . ILE A 1 147 ? 12.261 5.742 11.811 1.00 67.44 147 ILE A N 1
ATOM 1086 C CA . ILE A 1 147 ? 11.739 5.828 10.434 1.00 67.44 147 ILE A CA 1
ATOM 1087 C C . ILE A 1 147 ? 12.518 6.844 9.578 1.00 67.44 147 ILE A C 1
ATOM 1089 O O . ILE A 1 147 ? 13.031 6.449 8.529 1.00 67.44 147 ILE A O 1
ATOM 1093 N N . PRO A 1 148 ? 12.693 8.118 9.983 1.00 66.62 148 PRO A N 1
ATOM 1094 C CA . PRO A 1 148 ? 13.428 9.076 9.162 1.00 66.62 148 PRO A CA 1
ATOM 1095 C C . PRO A 1 148 ? 14.906 8.699 8.998 1.00 66.62 148 PRO A C 1
ATOM 1097 O O . PRO A 1 148 ? 15.464 8.917 7.926 1.00 66.62 148 PRO A O 1
ATOM 1100 N N . LEU A 1 149 ? 15.540 8.071 9.998 1.00 64.19 149 LEU A N 1
ATOM 1101 C CA . LEU A 1 149 ? 16.906 7.549 9.856 1.00 64.19 149 LEU A CA 1
ATOM 1102 C C . LEU A 1 149 ? 16.997 6.371 8.875 1.00 64.19 149 LEU A C 1
ATOM 1104 O O . LEU A 1 149 ? 18.003 6.243 8.180 1.00 64.19 149 LEU A O 1
ATOM 1108 N N . ALA A 1 150 ? 15.968 5.524 8.800 1.00 64.50 150 ALA A N 1
ATOM 1109 C CA . ALA A 1 150 ? 15.913 4.402 7.865 1.00 64.50 150 ALA A CA 1
ATOM 1110 C C . ALA A 1 150 ? 15.664 4.850 6.412 1.00 64.50 150 ALA A C 1
ATOM 1112 O O . ALA A 1 150 ? 16.167 4.217 5.481 1.00 64.50 150 ALA A O 1
ATOM 1113 N N . VAL A 1 151 ? 14.915 5.942 6.224 1.00 70.81 151 VAL A N 1
ATOM 1114 C CA . VAL A 1 151 ? 14.564 6.489 4.902 1.00 70.81 151 VAL A CA 1
ATOM 1115 C C . VAL A 1 151 ? 15.634 7.451 4.371 1.00 70.81 151 VAL A C 1
ATOM 1117 O O . VAL A 1 151 ? 15.746 7.630 3.158 1.00 70.81 151 VAL A O 1
ATOM 1120 N N . ARG A 1 152 ? 16.469 8.040 5.238 1.00 69.06 152 ARG A N 1
ATOM 1121 C CA . ARG A 1 152 ? 17.510 8.983 4.811 1.00 69.06 152 ARG A CA 1
ATOM 1122 C C . ARG A 1 152 ? 18.500 8.310 3.855 1.00 69.06 152 ARG A C 1
ATOM 1124 O O . ARG A 1 152 ? 19.179 7.337 4.196 1.00 69.06 152 ARG A O 1
ATOM 1131 N N . SER A 1 153 ? 18.576 8.843 2.640 1.00 56.66 153 SER A N 1
ATOM 1132 C CA . SER A 1 153 ? 19.516 8.386 1.618 1.00 56.66 153 SER A CA 1
ATOM 1133 C C . SER A 1 153 ? 20.962 8.621 2.069 1.00 56.66 153 SER A C 1
ATOM 1135 O O . SER A 1 153 ? 21.223 9.593 2.780 1.00 56.66 153 SER A O 1
ATOM 1137 N N . PRO A 1 154 ? 21.906 7.735 1.700 1.00 57.09 154 PRO A N 1
ATOM 1138 C CA . PRO A 1 154 ? 23.306 7.900 2.063 1.00 57.09 154 PRO A CA 1
ATOM 1139 C C . PRO A 1 154 ? 23.845 9.200 1.460 1.00 57.09 154 PRO A C 1
ATOM 1141 O O . PRO A 1 154 ? 23.905 9.360 0.243 1.00 57.09 154 PRO A O 1
ATOM 1144 N N . GLU A 1 155 ? 24.214 10.131 2.332 1.00 56.56 155 GLU A N 1
ATOM 1145 C CA . GLU A 1 155 ? 24.831 11.397 1.959 1.00 56.56 155 GLU A CA 1
ATOM 1146 C C . GLU A 1 155 ? 26.324 11.126 1.715 1.00 56.56 155 GLU A C 1
ATOM 1148 O O . GLU A 1 155 ? 27.060 10.732 2.624 1.00 56.56 155 GLU A O 1
ATOM 1153 N N . LEU A 1 156 ? 26.764 11.253 0.461 1.00 51.38 156 LEU A N 1
ATOM 1154 C CA . LEU A 1 156 ? 28.172 11.146 0.084 1.00 51.38 156 LEU A CA 1
ATOM 1155 C C . LEU A 1 156 ? 28.886 12.403 0.580 1.00 51.38 156 LEU A C 1
ATOM 1157 O O . LEU A 1 156 ? 28.876 13.430 -0.090 1.00 51.38 156 LEU A O 1
ATOM 1161 N N . ILE A 1 157 ? 29.485 12.332 1.765 1.00 56.88 157 ILE A N 1
ATOM 1162 C CA . ILE A 1 157 ? 30.351 13.401 2.262 1.00 56.88 157 ILE A CA 1
ATOM 1163 C C . ILE A 1 157 ? 31.688 13.274 1.520 1.00 56.88 157 ILE A C 1
ATOM 1165 O O . ILE A 1 157 ? 32.370 12.257 1.689 1.00 56.88 157 ILE A O 1
ATOM 1169 N N . PRO A 1 158 ? 32.087 14.254 0.690 1.00 51.50 158 PRO A N 1
ATOM 1170 C CA . PRO A 1 158 ? 33.383 14.217 0.034 1.00 51.50 158 PRO A CA 1
ATOM 1171 C C . PRO A 1 158 ? 34.481 14.418 1.086 1.00 51.50 158 PRO A C 1
ATOM 1173 O O . PRO A 1 158 ? 34.766 15.534 1.514 1.00 51.50 158 PRO A O 1
ATOM 1176 N N . SER A 1 159 ? 35.104 13.326 1.531 1.00 58.81 159 SER A N 1
ATOM 1177 C CA . SER A 1 159 ? 36.343 13.396 2.303 1.00 58.81 159 SER A CA 1
ATOM 1178 C C . SER A 1 159 ? 37.496 13.702 1.353 1.00 58.81 159 SER A C 1
ATOM 1180 O O . SER A 1 159 ? 37.856 12.885 0.507 1.00 58.81 159 SER A O 1
ATOM 1182 N N . ALA A 1 160 ? 38.083 14.889 1.500 1.00 55.50 160 ALA A N 1
ATOM 1183 C CA . ALA A 1 160 ? 39.306 15.264 0.809 1.00 55.50 160 ALA A CA 1
ATOM 1184 C C . ALA A 1 160 ? 40.456 14.347 1.265 1.00 55.50 160 ALA A C 1
ATOM 1186 O O . ALA A 1 160 ? 41.059 14.559 2.313 1.00 55.50 160 ALA A O 1
ATOM 1187 N N . GLY A 1 161 ? 40.738 13.306 0.479 1.00 63.25 161 GLY A N 1
ATOM 1188 C CA . GLY A 1 161 ? 42.010 12.583 0.531 1.00 63.25 161 GLY A CA 1
ATOM 1189 C C . GLY A 1 161 ? 42.035 11.210 1.204 1.00 63.25 161 GLY A C 1
ATOM 1190 O O . GLY A 1 161 ? 43.132 10.697 1.409 1.00 63.25 161 GLY A O 1
ATOM 1191 N N . SER A 1 162 ? 40.909 10.565 1.524 1.00 48.38 162 SER A N 1
ATOM 1192 C CA . SER A 1 162 ? 40.957 9.189 2.045 1.00 48.38 162 SER A CA 1
ATOM 1193 C C . SER A 1 162 ? 39.884 8.276 1.458 1.00 48.38 162 SER A C 1
ATOM 1195 O O . SER A 1 162 ? 38.769 8.691 1.153 1.00 48.38 162 SER A O 1
ATOM 1197 N N . VAL A 1 163 ? 40.301 7.023 1.253 1.00 52.56 163 VAL A N 1
ATOM 1198 C CA . VAL A 1 163 ? 39.544 5.855 0.784 1.00 52.56 163 VAL A CA 1
ATOM 1199 C C . VAL A 1 163 ? 38.064 5.961 1.151 1.00 52.56 163 VAL A C 1
ATOM 1201 O O . VAL A 1 163 ? 37.724 6.027 2.330 1.00 52.56 163 VAL A O 1
ATOM 1204 N N . THR A 1 164 ? 37.190 5.956 0.140 1.00 44.97 164 THR A N 1
ATOM 1205 C CA . THR A 1 164 ? 35.731 6.019 0.294 1.00 44.97 164 THR A CA 1
ATOM 1206 C C . THR A 1 164 ? 35.249 4.904 1.221 1.00 44.97 164 THR A C 1
ATOM 1208 O O . THR A 1 164 ? 35.077 3.757 0.806 1.00 44.97 164 THR A O 1
ATOM 1211 N N . GLN A 1 165 ? 35.057 5.224 2.500 1.00 49.56 165 GLN A N 1
ATOM 1212 C CA . GLN A 1 165 ? 34.548 4.286 3.487 1.00 49.56 165 GLN A CA 1
ATOM 1213 C C . GLN A 1 165 ? 33.021 4.284 3.398 1.00 49.56 165 GLN A C 1
ATOM 1215 O O . GLN A 1 165 ? 32.353 5.250 3.764 1.00 49.56 165 GLN A O 1
ATOM 1220 N N . TYR A 1 166 ? 32.461 3.188 2.893 1.00 51.28 166 TYR A N 1
ATOM 1221 C CA . TYR A 1 166 ? 31.018 2.997 2.780 1.00 51.28 166 TYR A CA 1
ATOM 1222 C C . TYR A 1 166 ? 30.404 2.802 4.179 1.00 51.28 166 TYR A C 1
ATOM 1224 O O . TYR A 1 166 ? 30.291 1.682 4.675 1.00 51.28 166 TYR A O 1
ATOM 1232 N N . ARG A 1 167 ? 30.026 3.891 4.862 1.00 55.28 167 ARG A N 1
ATOM 1233 C CA . ARG A 1 167 ? 29.249 3.817 6.111 1.00 55.28 167 ARG A CA 1
ATOM 1234 C C . ARG A 1 167 ? 27.760 3.741 5.787 1.00 55.28 167 ARG A C 1
ATOM 1236 O O . ARG A 1 167 ? 27.122 4.744 5.493 1.00 55.28 167 ARG A O 1
ATOM 1243 N N . SER A 1 168 ? 27.201 2.536 5.873 1.00 61.50 168 SER A N 1
ATOM 1244 C CA . SER A 1 168 ? 25.754 2.326 5.784 1.00 61.50 168 SER A CA 1
ATOM 1245 C C . SER A 1 168 ? 25.076 2.682 7.112 1.00 61.50 168 SER A C 1
ATOM 1247 O O . SER A 1 168 ? 25.278 2.012 8.122 1.00 61.50 168 SER A O 1
ATOM 1249 N N . THR A 1 169 ? 24.239 3.719 7.106 1.00 62.34 169 THR A N 1
ATOM 1250 C CA . THR A 1 169 ? 23.377 4.134 8.232 1.00 62.34 169 THR A CA 1
ATOM 1251 C C . THR A 1 169 ? 22.038 3.391 8.272 1.00 62.34 169 THR A C 1
ATOM 1253 O O . THR A 1 169 ? 21.300 3.494 9.250 1.00 62.34 169 THR A O 1
ATOM 1256 N N . ARG A 1 170 ? 21.725 2.583 7.249 1.00 62.44 170 ARG A N 1
ATOM 1257 C CA . ARG A 1 170 ? 20.452 1.846 7.165 1.00 62.44 170 ARG A CA 1
ATOM 1258 C C . ARG A 1 170 ? 20.329 0.748 8.216 1.00 62.44 170 ARG A C 1
ATOM 1260 O O . ARG A 1 170 ? 19.263 0.577 8.794 1.00 62.44 170 ARG A O 1
ATOM 1267 N N . ALA A 1 171 ? 21.415 0.020 8.478 1.00 68.50 171 ALA A N 1
ATOM 1268 C CA . ALA A 1 171 ? 21.425 -1.062 9.462 1.00 68.50 171 ALA A CA 1
ATOM 1269 C C . ALA A 1 171 ? 21.051 -0.584 10.883 1.00 68.50 171 ALA A C 1
ATOM 1271 O O . ALA A 1 171 ? 20.137 -1.170 11.468 1.00 68.50 171 ALA A O 1
ATOM 1272 N N . PRO A 1 172 ? 21.656 0.492 11.434 1.00 70.75 172 PRO A N 1
ATOM 1273 C CA . PRO A 1 172 ? 21.237 1.003 12.737 1.00 70.75 172 PRO A CA 1
ATOM 1274 C C . PRO A 1 172 ? 19.822 1.602 12.721 1.00 70.75 172 PRO A C 1
ATOM 1276 O O . PRO A 1 172 ? 19.110 1.441 13.707 1.00 70.75 172 PRO A O 1
ATOM 1279 N N . GLY A 1 173 ? 19.379 2.223 11.618 1.00 64.88 173 GLY A N 1
ATOM 1280 C CA . GLY A 1 173 ? 18.014 2.761 11.498 1.00 64.88 173 GLY A CA 1
ATOM 1281 C C . GLY A 1 173 ? 16.921 1.685 11.537 1.00 64.88 173 GLY A C 1
ATOM 1282 O O . GLY A 1 173 ? 15.909 1.844 12.214 1.00 64.88 173 GLY A O 1
ATOM 1283 N N . ILE A 1 174 ? 17.139 0.548 10.868 1.00 69.50 174 ILE A N 1
ATOM 1284 C CA . ILE A 1 174 ? 16.207 -0.591 10.914 1.00 69.50 174 ILE A CA 1
ATOM 1285 C C . ILE A 1 174 ? 16.175 -1.196 12.323 1.00 69.50 174 ILE A C 1
ATOM 1287 O O . ILE A 1 174 ? 15.100 -1.497 12.840 1.00 69.50 174 ILE A O 1
ATOM 1291 N N . ALA A 1 175 ? 17.336 -1.343 12.967 1.00 71.69 175 ALA A N 1
ATOM 1292 C CA . ALA A 1 175 ? 17.419 -1.910 14.309 1.00 71.69 175 ALA A CA 1
ATOM 1293 C C . ALA A 1 175 ? 16.648 -1.072 15.345 1.00 71.69 175 ALA A C 1
ATOM 1295 O O . ALA A 1 175 ? 15.896 -1.629 16.146 1.00 71.69 175 ALA A O 1
ATOM 1296 N N . THR A 1 176 ? 16.778 0.259 15.311 1.00 72.62 176 THR A N 1
ATOM 1297 C CA . THR A 1 176 ? 16.043 1.144 16.229 1.00 72.62 176 THR A CA 1
ATOM 1298 C C . THR A 1 176 ? 14.540 1.140 15.959 1.00 72.62 176 THR A C 1
ATOM 1300 O O . THR A 1 176 ? 13.762 1.108 16.913 1.00 72.62 176 THR A O 1
ATOM 1303 N N . ALA A 1 177 ? 14.118 1.089 14.691 1.00 64.38 177 ALA A N 1
ATOM 1304 C CA . ALA A 1 177 ? 12.705 0.994 14.326 1.00 64.38 177 ALA A CA 1
ATOM 1305 C C . ALA A 1 177 ? 12.057 -0.312 14.826 1.00 64.38 177 ALA A C 1
ATOM 1307 O O . ALA A 1 177 ? 10.974 -0.275 15.412 1.00 64.38 177 ALA A O 1
ATOM 1308 N N . VAL A 1 178 ? 12.732 -1.457 14.659 1.00 75.56 178 VAL A N 1
ATOM 1309 C CA . VAL A 1 178 ? 12.237 -2.763 15.135 1.00 75.56 178 VAL A CA 1
ATOM 1310 C C . VAL A 1 178 ? 12.129 -2.785 16.659 1.00 75.56 178 VAL A C 1
ATOM 1312 O O . VAL A 1 178 ? 11.094 -3.183 17.193 1.00 75.56 178 VAL A O 1
ATOM 1315 N N . LEU A 1 179 ? 13.157 -2.309 17.369 1.00 72.25 179 LEU A N 1
ATOM 1316 C CA . LEU A 1 179 ? 13.133 -2.236 18.834 1.00 72.25 179 LEU A CA 1
ATOM 1317 C C . LEU A 1 179 ? 12.010 -1.318 19.344 1.00 72.25 179 LEU A C 1
ATOM 1319 O O . LEU A 1 179 ? 11.305 -1.682 20.286 1.00 72.25 179 LEU A O 1
ATOM 1323 N N . GLY A 1 180 ? 11.795 -0.171 18.691 1.00 68.62 180 GLY A N 1
ATOM 1324 C CA . GLY A 1 180 ? 10.687 0.736 19.002 1.00 68.62 180 GLY A CA 1
ATOM 1325 C C . GLY A 1 180 ? 9.314 0.088 18.795 1.00 68.62 180 GLY A C 1
ATOM 1326 O O . GLY A 1 180 ? 8.444 0.204 19.660 1.00 68.62 180 GLY A O 1
ATOM 1327 N N . GLY A 1 181 ? 9.135 -0.653 17.696 1.00 69.50 181 GLY A N 1
ATOM 1328 C CA . GLY A 1 181 ? 7.894 -1.373 17.398 1.00 69.50 181 GLY A CA 1
ATOM 1329 C C . GLY A 1 181 ? 7.564 -2.462 18.425 1.00 69.50 181 GLY A C 1
ATOM 1330 O O . GLY A 1 181 ? 6.425 -2.545 18.888 1.00 69.50 181 GLY A O 1
ATOM 1331 N N . VAL A 1 182 ? 8.561 -3.250 18.846 1.00 79.88 182 VAL A N 1
ATOM 1332 C CA . VAL A 1 182 ? 8.386 -4.288 19.881 1.00 79.88 182 VAL A CA 1
ATOM 1333 C C . VAL A 1 182 ? 7.993 -3.669 21.226 1.00 79.88 182 VAL A C 1
ATOM 1335 O O . VAL A 1 182 ? 7.064 -4.154 21.875 1.00 79.88 182 VAL A O 1
ATOM 1338 N N . ALA A 1 183 ? 8.641 -2.571 21.630 1.00 72.81 183 ALA A N 1
ATOM 1339 C CA . ALA A 1 183 ? 8.299 -1.865 22.865 1.00 72.81 183 ALA A CA 1
ATOM 1340 C C . ALA A 1 183 ? 6.864 -1.307 22.836 1.00 72.81 183 ALA A C 1
ATOM 1342 O O . ALA A 1 183 ? 6.130 -1.430 23.820 1.00 72.81 183 ALA A O 1
ATOM 1343 N N . TRP A 1 184 ? 6.438 -0.751 21.696 1.00 74.56 184 TRP A N 1
ATOM 1344 C CA . TRP A 1 184 ? 5.084 -0.227 21.518 1.00 74.56 184 TRP A CA 1
ATOM 1345 C C . TRP A 1 184 ? 4.020 -1.331 21.619 1.00 74.56 184 TRP A C 1
ATOM 1347 O O . TRP A 1 184 ? 3.071 -1.199 22.394 1.00 74.56 184 TRP A O 1
ATOM 1357 N N . ALA A 1 185 ? 4.214 -2.457 20.923 1.00 72.62 185 ALA A N 1
ATOM 1358 C CA . ALA A 1 185 ? 3.309 -3.607 20.987 1.00 72.62 185 ALA A CA 1
ATOM 1359 C C . ALA A 1 185 ? 3.223 -4.212 22.404 1.00 72.62 185 ALA A C 1
ATOM 1361 O O . ALA A 1 185 ? 2.135 -4.568 22.873 1.00 72.62 185 ALA A O 1
ATOM 1362 N N . GLY A 1 186 ? 4.350 -4.269 23.122 1.00 77.81 186 GLY A N 1
ATOM 1363 C CA . GLY A 1 186 ? 4.383 -4.661 24.533 1.00 77.81 186 GLY A CA 1
ATOM 1364 C C . GLY A 1 186 ? 3.551 -3.726 25.421 1.00 77.81 186 GLY A C 1
ATOM 1365 O O . GLY A 1 186 ? 2.755 -4.194 26.236 1.00 77.81 186 GLY A O 1
ATOM 1366 N N . GLY A 1 187 ? 3.660 -2.409 25.211 1.00 70.50 187 GLY A N 1
ATOM 1367 C CA . GLY A 1 187 ? 2.858 -1.402 25.915 1.00 70.50 187 GLY A CA 1
ATOM 1368 C C . GLY A 1 187 ? 1.348 -1.547 25.677 1.00 70.50 187 GLY A C 1
ATOM 1369 O O . GLY A 1 187 ? 0.573 -1.507 26.635 1.00 70.50 187 GLY A O 1
ATOM 1370 N N . VAL A 1 188 ? 0.924 -1.785 24.425 1.00 74.00 188 VAL A N 1
ATOM 1371 C CA . VAL A 1 188 ? -0.491 -2.058 24.077 1.00 74.00 188 VAL A CA 1
ATOM 1372 C C . VAL A 1 188 ? -0.997 -3.294 24.814 1.00 74.00 188 VAL A C 1
ATOM 1374 O O . VAL A 1 188 ? -2.078 -3.268 25.400 1.00 74.00 188 VAL A O 1
ATOM 1377 N N . SER A 1 189 ? -0.204 -4.365 24.823 1.00 78.38 189 SER A N 1
ATOM 1378 C CA . SER A 1 189 ? -0.592 -5.639 25.433 1.00 78.38 189 SER A CA 1
ATOM 1379 C C . SER A 1 189 ? -0.850 -5.487 26.935 1.00 78.38 189 SER A C 1
ATOM 1381 O O . SER A 1 189 ? -1.880 -5.942 27.429 1.00 78.38 189 SER A O 1
ATOM 1383 N N . LEU A 1 190 ? 0.024 -4.776 27.657 1.00 76.19 190 LEU A N 1
ATOM 1384 C CA . LEU A 1 190 ? -0.157 -4.502 29.089 1.00 76.19 190 LEU A CA 1
ATOM 1385 C C . LEU A 1 190 ? -1.417 -3.674 29.384 1.00 76.19 190 LEU A C 1
ATOM 1387 O O . LEU A 1 190 ? -2.111 -3.951 30.361 1.00 76.19 190 LEU A O 1
ATOM 1391 N N . LEU A 1 191 ? -1.749 -2.696 28.534 1.00 73.31 191 LEU A N 1
ATOM 1392 C CA . LEU A 1 191 ? -2.989 -1.924 28.672 1.00 73.31 191 LEU A CA 1
ATOM 1393 C C . LEU A 1 191 ? -4.235 -2.791 28.466 1.00 73.31 191 LEU A C 1
ATOM 1395 O O . LEU A 1 191 ? -5.215 -2.635 29.196 1.00 73.31 191 LEU A O 1
ATOM 1399 N N . VAL A 1 192 ? -4.200 -3.718 27.505 1.00 81.00 192 VAL A N 1
ATOM 1400 C CA . VAL A 1 192 ? -5.296 -4.671 27.282 1.00 81.00 192 VAL A CA 1
ATOM 1401 C C . VAL A 1 192 ? -5.449 -5.604 28.484 1.00 81.00 192 VAL A C 1
ATOM 1403 O O . VAL A 1 192 ? -6.572 -5.798 28.948 1.00 81.00 192 VAL A O 1
ATOM 1406 N N . PHE A 1 193 ? -4.350 -6.126 29.039 1.00 81.06 193 PHE A N 1
ATOM 1407 C CA . PHE A 1 193 ? -4.394 -6.960 30.244 1.00 81.06 193 PHE A CA 1
ATOM 1408 C C . PHE A 1 193 ? -4.976 -6.214 31.460 1.00 81.06 193 PHE A C 1
ATOM 1410 O O . PHE A 1 193 ? -5.905 -6.735 32.076 1.00 81.06 193 PHE A O 1
ATOM 1417 N N . ASP A 1 194 ? -4.538 -4.981 31.757 1.00 78.19 194 ASP A N 1
ATOM 1418 C CA . ASP A 1 194 ? -5.108 -4.174 32.861 1.00 78.19 194 ASP A CA 1
ATOM 1419 C C . ASP A 1 194 ? -6.605 -3.885 32.631 1.00 78.19 194 ASP A C 1
ATOM 1421 O O . ASP A 1 194 ? -7.415 -3.934 33.562 1.00 78.19 194 ASP A O 1
ATOM 1425 N N . ALA A 1 195 ? -7.017 -3.652 31.379 1.00 77.69 195 ALA A N 1
ATOM 1426 C CA . ALA A 1 195 ? -8.423 -3.453 31.034 1.00 77.69 195 ALA A CA 1
ATOM 1427 C C . ALA A 1 195 ? -9.272 -4.720 31.244 1.00 77.69 195 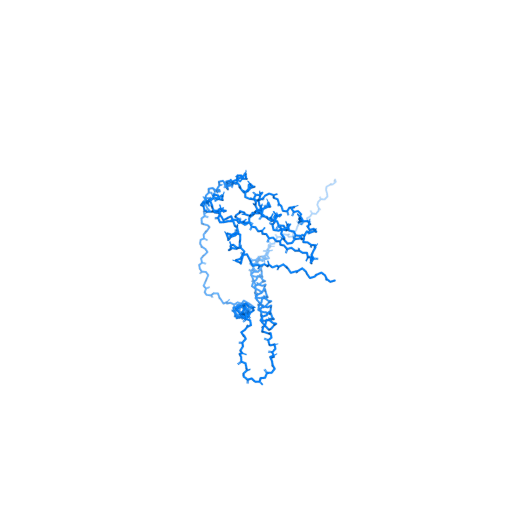ALA A C 1
ATOM 1429 O O . ALA A 1 195 ? -10.407 -4.626 31.726 1.00 77.69 195 ALA A O 1
ATOM 1430 N N . LEU A 1 196 ? -8.737 -5.899 30.909 1.00 83.12 196 LEU A N 1
ATOM 1431 C CA . LEU A 1 196 ? -9.404 -7.185 31.121 1.00 83.12 196 LEU A CA 1
ATOM 1432 C C . LEU A 1 196 ? -9.525 -7.519 32.613 1.00 83.12 196 LEU A C 1
ATOM 1434 O O . LEU A 1 196 ? -10.603 -7.911 33.065 1.00 83.12 196 LEU A O 1
ATOM 1438 N N . GLU A 1 197 ? -8.473 -7.288 33.395 1.00 79.62 197 GLU A N 1
ATOM 1439 C CA . GLU A 1 197 ? -8.454 -7.559 34.837 1.00 79.62 197 GLU A CA 1
ATOM 1440 C C . GLU A 1 197 ? -9.403 -6.624 35.612 1.00 79.62 197 GLU A C 1
ATOM 1442 O O . GLU A 1 197 ? -10.147 -7.051 36.501 1.00 79.62 197 GLU A O 1
ATOM 1447 N N . ARG A 1 198 ? -9.509 -5.352 35.202 1.00 74.81 198 ARG A N 1
ATOM 1448 C CA . ARG A 1 198 ? -10.536 -4.422 35.716 1.00 74.81 198 ARG A CA 1
ATOM 1449 C C . ARG A 1 198 ? -11.965 -4.826 35.352 1.00 74.81 198 ARG A C 1
ATOM 1451 O O . ARG A 1 198 ? -12.911 -4.401 36.020 1.00 74.81 198 ARG A O 1
ATOM 1458 N N . ARG A 1 199 ? -12.153 -5.582 34.266 1.00 74.62 199 ARG A N 1
ATOM 1459 C CA . ARG A 1 199 ? -13.475 -6.058 33.836 1.00 74.62 199 ARG A CA 1
ATOM 1460 C C . ARG A 1 199 ? -13.898 -7.292 34.627 1.00 74.62 199 ARG A C 1
ATOM 1462 O O . ARG A 1 199 ? -15.063 -7.362 35.013 1.00 74.62 199 ARG A O 1
ATOM 1469 N N . SER A 1 200 ? -12.974 -8.213 34.911 1.00 68.88 200 SER A N 1
ATOM 1470 C CA . SER A 1 200 ? -13.264 -9.409 35.715 1.00 68.88 200 SER A CA 1
ATOM 1471 C C . SER A 1 200 ? -13.544 -9.063 37.181 1.00 68.88 200 SER A C 1
ATOM 1473 O O . SER A 1 200 ? -14.490 -9.582 37.764 1.00 68.88 200 SER A O 1
ATOM 1475 N N . SER A 1 201 ? -12.816 -8.098 37.748 1.00 59.03 201 SER A N 1
ATOM 1476 C CA . SER A 1 201 ? -12.981 -7.651 39.141 1.00 59.03 201 SER A CA 1
ATOM 1477 C C . SER A 1 201 ? -14.302 -6.919 39.432 1.00 59.03 201 SER A C 1
ATOM 1479 O O . SER A 1 201 ? -14.660 -6.736 40.594 1.00 59.03 201 SER A O 1
ATOM 1481 N N . LYS A 1 202 ? -15.074 -6.536 38.405 1.00 53.38 202 LYS A N 1
ATOM 1482 C CA . LYS A 1 202 ? -16.444 -6.013 38.571 1.00 53.38 202 LYS A CA 1
ATOM 1483 C C . LYS A 1 202 ? -17.519 -7.092 38.640 1.00 53.38 202 LYS A C 1
ATOM 1485 O O . LYS A 1 202 ? -18.664 -6.770 38.951 1.00 53.38 202 LYS A O 1
ATOM 1490 N N . VAL A 1 203 ? -17.172 -8.352 38.396 1.00 50.12 203 VAL A N 1
ATOM 1491 C CA . VAL A 1 203 ? -18.043 -9.479 38.722 1.00 50.12 203 VAL A CA 1
ATOM 1492 C C . VAL A 1 203 ? -17.764 -9.832 40.177 1.00 50.12 203 VAL A C 1
ATOM 1494 O O . VAL A 1 203 ? -17.076 -10.799 40.489 1.00 50.12 203 VAL A O 1
ATOM 1497 N N . ALA A 1 204 ? -18.250 -8.988 41.088 1.00 48.12 204 ALA A N 1
ATOM 1498 C CA . ALA A 1 204 ? -18.349 -9.382 42.480 1.00 48.12 204 ALA A CA 1
ATOM 1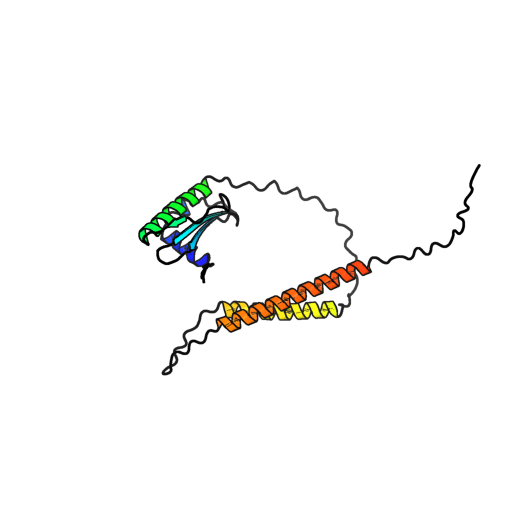499 C C . ALA A 1 204 ? -19.289 -10.591 42.515 1.00 48.12 204 ALA A C 1
ATOM 1501 O O . ALA A 1 204 ? -20.500 -10.452 42.344 1.00 48.12 204 ALA A O 1
ATOM 1502 N N . PHE A 1 205 ? -18.716 -11.782 42.686 1.00 51.94 205 PHE A N 1
ATOM 1503 C CA . PHE A 1 205 ? -19.433 -12.918 43.237 1.00 51.94 205 PHE A CA 1
ATOM 1504 C C . PHE A 1 205 ? -19.994 -12.423 44.570 1.00 51.94 205 PHE A C 1
ATOM 1506 O O . PHE A 1 205 ? -19.273 -12.341 45.560 1.00 51.94 205 PHE A O 1
ATOM 1513 N N . ALA A 1 206 ? -21.255 -11.996 44.583 1.00 44.62 206 ALA A N 1
ATOM 1514 C CA . ALA A 1 206 ? -21.982 -11.881 45.827 1.00 44.62 206 ALA A CA 1
ATOM 1515 C C . ALA A 1 206 ? -22.071 -13.321 46.341 1.00 44.62 206 ALA A C 1
ATOM 1517 O O . ALA A 1 206 ? -22.717 -14.136 45.673 1.00 44.62 206 ALA A O 1
ATOM 1518 N N . PRO A 1 207 ? -21.410 -13.699 47.454 1.00 48.31 207 PRO A N 1
ATOM 1519 C CA . PRO A 1 207 ? -21.807 -14.924 48.111 1.00 48.31 207 PRO A CA 1
ATOM 1520 C C . PRO A 1 207 ? -23.283 -14.715 48.417 1.00 48.31 207 PRO A C 1
ATOM 1522 O O . PRO A 1 207 ? -23.652 -13.789 49.142 1.00 48.31 207 PRO A O 1
ATOM 1525 N N . ALA A 1 208 ? -24.141 -15.515 47.792 1.00 53.94 208 ALA A N 1
ATOM 1526 C CA . ALA A 1 208 ? -25.505 -15.648 48.243 1.00 53.94 208 ALA A CA 1
ATOM 1527 C C . ALA A 1 208 ? -25.406 -16.246 49.649 1.00 53.94 208 ALA A C 1
ATOM 1529 O O . ALA A 1 208 ? -25.442 -17.459 49.832 1.00 53.94 208 ALA A O 1
ATOM 1530 N N . ALA A 1 209 ? -25.215 -15.387 50.650 1.00 50.69 209 ALA A N 1
ATOM 1531 C CA . ALA A 1 209 ? -25.475 -15.681 52.044 1.00 50.69 209 ALA A CA 1
ATOM 1532 C C . ALA A 1 209 ? -26.999 -15.792 52.187 1.00 50.69 209 ALA A C 1
ATOM 1534 O O . ALA A 1 209 ? -27.662 -14.958 52.796 1.00 50.69 209 ALA A O 1
ATOM 1535 N N . GLY A 1 210 ? -27.560 -16.808 51.529 1.00 46.28 210 GLY A N 1
ATOM 1536 C CA . GLY A 1 210 ? -28.898 -17.303 51.755 1.00 46.28 210 GLY A CA 1
ATOM 1537 C C . GLY A 1 210 ? -28.859 -18.102 53.042 1.00 46.28 210 GLY A C 1
ATOM 1538 O O . GLY A 1 210 ? -28.528 -19.284 53.054 1.00 46.28 210 GLY A O 1
ATOM 1539 N N . PHE A 1 211 ? -29.156 -17.416 54.137 1.00 54.34 211 PHE A N 1
ATOM 1540 C CA . PHE A 1 211 ? -29.631 -18.037 55.359 1.00 54.34 211 PHE A CA 1
ATOM 1541 C C . PHE A 1 211 ? -30.872 -18.884 55.028 1.00 54.34 211 PHE A C 1
ATOM 1543 O O . PHE A 1 211 ? -31.867 -18.350 54.548 1.00 54.34 211 PHE A O 1
ATOM 1550 N N . GLY A 1 212 ? -30.810 -20.184 55.331 1.00 52.56 212 GLY A N 1
ATOM 1551 C CA . GLY A 1 212 ? -31.980 -21.048 55.503 1.00 52.56 212 GLY A CA 1
ATOM 1552 C C . GLY A 1 212 ? -32.477 -21.774 54.251 1.00 52.56 212 GLY A C 1
ATOM 1553 O O . GLY A 1 212 ? -33.213 -21.216 53.453 1.00 52.56 212 GLY A O 1
ATOM 1554 N N . PHE A 1 213 ? -32.153 -23.062 54.132 1.00 44.72 213 PHE A N 1
ATOM 1555 C CA . PHE A 1 213 ? -33.121 -24.135 54.397 1.00 44.72 213 PHE A CA 1
ATOM 1556 C C . PHE A 1 213 ? -32.392 -25.486 54.404 1.00 44.72 213 PHE A C 1
ATOM 1558 O O . PHE A 1 213 ? -32.008 -26.039 53.377 1.00 44.72 213 PHE A O 1
ATOM 1565 N N . VAL A 1 214 ? -32.199 -26.007 55.613 1.00 53.72 214 VAL A N 1
ATOM 1566 C CA . VAL A 1 214 ? -32.046 -27.438 55.870 1.00 53.72 214 VAL A CA 1
ATOM 1567 C C . VAL A 1 214 ? -33.420 -28.065 55.629 1.00 53.72 214 VAL A C 1
ATOM 1569 O O . VAL A 1 214 ? -34.394 -27.599 56.215 1.00 53.72 214 VAL A O 1
ATOM 1572 N N . GLY A 1 215 ? -33.513 -29.102 54.795 1.00 46.22 215 GLY A N 1
ATOM 1573 C CA . GLY A 1 215 ? -34.729 -29.918 54.711 1.00 46.22 215 GLY A CA 1
ATOM 1574 C C . GLY A 1 215 ? -35.041 -30.477 53.328 1.00 46.22 215 GLY A C 1
ATOM 1575 O O . GLY A 1 215 ? -36.016 -30.073 52.708 1.00 46.22 215 GLY A O 1
ATOM 1576 N N . GLY A 1 216 ? -34.244 -31.438 52.861 1.00 41.00 216 GLY A N 1
ATOM 1577 C CA . GLY A 1 216 ? -34.649 -32.353 51.795 1.00 41.00 216 GLY A CA 1
ATOM 1578 C C . GLY A 1 216 ? -34.969 -33.717 52.396 1.00 41.00 216 GLY A C 1
ATOM 1579 O O . GLY A 1 216 ? -34.093 -34.573 52.464 1.00 41.00 216 GLY A O 1
ATOM 1580 N N . SER A 1 217 ? -36.200 -33.903 52.873 1.00 46.78 217 SER A N 1
ATOM 1581 C CA . SER A 1 217 ? -36.718 -35.214 53.273 1.00 46.78 217 SER A CA 1
ATOM 1582 C C . SER A 1 217 ? -37.037 -36.037 52.027 1.00 46.78 217 SER A C 1
ATOM 1584 O O . SER A 1 217 ? -37.829 -35.615 51.185 1.00 46.78 217 SER A O 1
ATOM 1586 N N . VAL A 1 218 ? -36.447 -37.226 51.925 1.00 48.38 218 VAL A N 1
ATOM 1587 C CA . VAL A 1 218 ? -36.870 -38.271 50.989 1.00 48.38 218 VAL A CA 1
ATOM 1588 C C . VAL A 1 218 ? -38.154 -38.884 51.546 1.00 48.38 218 VAL A C 1
ATOM 1590 O O . VAL A 1 218 ? -38.112 -39.580 52.558 1.00 48.38 218 VAL A O 1
ATOM 1593 N N . VAL A 1 219 ? -39.296 -38.620 50.910 1.00 50.50 219 VAL A N 1
ATOM 1594 C CA . VAL A 1 219 ? -40.522 -39.401 51.119 1.00 50.50 219 VAL A CA 1
ATOM 1595 C C . VAL A 1 219 ? -40.647 -40.353 49.938 1.00 50.50 219 VAL A C 1
ATOM 1597 O O . VAL A 1 219 ? -40.980 -39.949 48.827 1.00 50.50 219 VAL A O 1
ATOM 1600 N N . LEU A 1 220 ? -40.321 -41.618 50.194 1.00 52.44 220 LEU A N 1
ATOM 1601 C CA . LEU A 1 220 ? -40.657 -42.742 49.332 1.00 52.44 220 LEU A CA 1
ATOM 1602 C C . LEU A 1 220 ? -42.105 -43.130 49.667 1.00 52.44 220 LEU A C 1
ATOM 1604 O O . LEU A 1 220 ? -42.378 -43.517 50.802 1.00 52.44 220 LEU A O 1
ATOM 1608 N N . ALA A 1 221 ? -43.024 -42.994 48.716 1.00 53.34 221 ALA A N 1
ATOM 1609 C CA . ALA A 1 221 ? -44.356 -43.579 48.818 1.00 53.34 221 ALA A CA 1
ATOM 1610 C C . ALA A 1 221 ? -44.356 -44.914 48.060 1.00 53.34 221 ALA A C 1
ATOM 1612 O O . ALA A 1 221 ? -44.074 -44.939 46.860 1.00 53.34 221 ALA A O 1
ATOM 1613 N N . LEU A 1 222 ? -44.641 -45.996 48.786 1.00 57.25 222 LEU A N 1
ATOM 1614 C CA . LEU A 1 222 ? -45.092 -47.297 48.290 1.00 57.25 222 LEU A CA 1
ATOM 1615 C C . LEU A 1 222 ? -46.456 -47.567 48.924 1.00 57.25 222 LEU A C 1
ATOM 1617 O O . LEU A 1 222 ? -46.581 -47.281 50.137 1.00 57.25 222 LEU A O 1
#

Secondary structure (DSSP, 8-state):
---------GGGHHHHHHHH-TTHHHHS---TT--EEEEEEEEEETTEEEEEEEEEETTEEET-S--PPEEE---HHHHHHHHHHHHHHHHHHHHHS---PPPPPPP---------------PPPPHHHHHHHHHHHHHHHHHHHHHHHHHS-------TTS-------HHHHHHHHHHHHHHHHHHHHHHHHHHHHHHHTT--------------------

Nearest PDB structures (foldseek):
  6kn5-assembly1_A  TM=5.079E-01  e=8.276E+00  Homo sapiens
  6r80-assembly1_A-2  TM=3.746E-01  e=7.802E+00  Homo sapiens

Mean predicted aligned error: 17.83 Å

pLDDT: mean 70.59, std 15.94, range [21.11, 92.62]

Solvent-accessible surface area (backbone atoms only — not comparable to full-atom values): 13951 Å² total; per-residue (Å²): 135,87,82,79,73,80,82,86,56,72,80,72,45,61,56,51,54,41,71,76,37,68,62,50,68,80,70,48,80,88,47,90,97,52,58,73,49,76,48,77,46,75,47,74,54,95,64,40,34,25,44,32,73,45,27,33,44,70,94,36,68,60,90,60,90,79,72,70,56,49,76,42,82,50,54,74,68,53,49,50,51,52,49,54,56,45,49,54,52,32,53,49,49,58,70,71,50,77,81,78,73,75,73,78,74,75,74,82,73,80,71,75,78,70,77,77,78,74,81,75,67,93,74,78,73,50,72,66,54,51,50,19,54,53,33,34,57,54,10,52,54,29,36,68,56,12,50,59,43,43,66,55,72,87,77,85,74,85,62,92,87,58,82,88,74,87,77,75,59,45,66,62,15,49,52,40,27,53,54,12,50,52,38,28,54,52,14,53,49,47,43,52,50,54,54,51,54,61,55,55,68,68,63,69,78,69,78,81,81,72,80,82,82,91,82,85,78,86,81,84,87,132

Sequence (222 aa):
MRVSKTVVQPELYAGWVHERNPTIGERLPELPGHEQWISVVIGGSVYDYRVRITAVRDDAVVGGLDEEATACECSTDDLLAVIDAGIDQAVERLRSTPVAMPPPSPEPRVVTAGRKPERAGPRRLSPVAGAGIGLMALGTVGVSVGIPLAVRSPELIPSAGSVTQYRSTRAPGIATAVLGGVAWAGGVSLLVFDALERRSSKVAFAPAAGFGFVGGSVVLAL

Radius of gyration: 31.04 Å; Cα contacts (8 Å, |Δi|>4): 173; chains: 1; bounding box: 87×63×82 Å